Protein AF-A0A7X7BRZ9-F1 (afdb_monomer_lite)

Structure (mmCIF, N/CA/C/O backbone):
data_AF-A0A7X7BRZ9-F1
#
_entry.id   AF-A0A7X7BRZ9-F1
#
loop_
_atom_site.group_PDB
_atom_site.id
_atom_site.type_symbol
_atom_site.label_atom_id
_atom_site.label_alt_id
_atom_site.label_comp_id
_atom_site.label_asym_id
_atom_site.label_entity_id
_atom_site.label_seq_id
_atom_site.pdbx_PDB_ins_code
_atom_site.Cartn_x
_atom_site.Cartn_y
_atom_site.Cartn_z
_atom_site.occupancy
_atom_site.B_iso_or_equiv
_atom_site.auth_seq_id
_atom_site.auth_comp_id
_atom_site.auth_asym_id
_atom_site.auth_atom_id
_atom_site.pdbx_PDB_model_num
ATOM 1 N N . MET A 1 1 ? 15.575 6.422 -16.500 1.00 58.56 1 MET A N 1
ATOM 2 C CA . MET A 1 1 ? 14.745 7.220 -17.436 1.00 58.56 1 MET A CA 1
ATOM 3 C C . MET A 1 1 ? 13.866 6.236 -18.225 1.00 58.56 1 MET A C 1
ATOM 5 O O . MET A 1 1 ? 13.841 5.069 -17.865 1.00 58.56 1 MET A O 1
ATOM 9 N N . ASN A 1 2 ? 13.058 6.646 -19.210 1.00 78.00 2 ASN A N 1
ATOM 10 C CA . ASN A 1 2 ? 12.491 5.701 -20.186 1.00 78.00 2 ASN A CA 1
ATOM 11 C C . ASN A 1 2 ? 13.174 5.960 -21.536 1.00 78.00 2 ASN A C 1
ATOM 13 O O . ASN A 1 2 ? 12.931 7.001 -22.148 1.00 78.00 2 ASN A O 1
ATOM 17 N N . LEU A 1 3 ? 14.037 5.035 -21.969 1.00 80.56 3 LEU A N 1
ATOM 18 C CA . LEU A 1 3 ? 14.829 5.163 -23.195 1.00 80.56 3 LEU A CA 1
ATOM 19 C C . LEU A 1 3 ? 13.963 5.346 -24.451 1.00 80.56 3 LEU A C 1
ATOM 21 O O . LEU A 1 3 ? 14.294 6.170 -25.299 1.00 80.56 3 LEU A O 1
ATOM 25 N N . GLU A 1 4 ? 12.831 4.645 -24.552 1.00 82.25 4 GLU A N 1
ATOM 26 C CA . GLU A 1 4 ? 11.907 4.767 -25.689 1.00 82.25 4 GLU A CA 1
ATOM 27 C C . GLU A 1 4 ? 11.283 6.168 -25.744 1.00 82.25 4 GLU A C 1
ATOM 29 O O . GLU A 1 4 ? 11.228 6.793 -26.803 1.00 82.25 4 GLU A O 1
ATOM 34 N N . ALA A 1 5 ? 10.893 6.709 -24.586 1.00 82.44 5 ALA A N 1
ATOM 35 C CA . ALA A 1 5 ? 10.361 8.067 -24.487 1.00 82.44 5 ALA A CA 1
ATOM 36 C C . ALA A 1 5 ? 11.425 9.128 -24.823 1.00 82.44 5 ALA A C 1
ATOM 38 O O . ALA A 1 5 ? 11.133 10.106 -25.514 1.00 82.44 5 ALA A O 1
ATOM 39 N N . ALA A 1 6 ? 12.671 8.927 -24.380 1.00 83.31 6 ALA A N 1
ATOM 40 C CA . ALA A 1 6 ? 13.791 9.811 -24.704 1.00 83.31 6 ALA A CA 1
ATOM 41 C C . ALA A 1 6 ? 14.112 9.806 -26.208 1.00 83.31 6 ALA A C 1
ATOM 43 O O . ALA A 1 6 ? 14.386 10.862 -26.783 1.00 83.31 6 ALA A O 1
ATOM 44 N N . VAL A 1 7 ? 14.024 8.643 -26.859 1.00 87.31 7 VAL A N 1
ATOM 45 C CA . VAL A 1 7 ? 14.162 8.505 -28.315 1.00 87.31 7 VAL A CA 1
ATOM 46 C C . VAL A 1 7 ? 13.034 9.232 -29.047 1.00 87.31 7 VAL A C 1
ATOM 48 O O . VAL A 1 7 ? 13.317 10.022 -29.945 1.00 87.31 7 VAL A O 1
ATOM 51 N N . MET A 1 8 ? 11.772 9.023 -28.656 1.00 82.69 8 MET A N 1
ATOM 52 C CA . MET A 1 8 ? 10.624 9.682 -29.294 1.00 82.69 8 MET A CA 1
ATOM 53 C C . MET A 1 8 ? 10.705 11.206 -29.190 1.00 82.69 8 MET A C 1
ATOM 55 O O . MET A 1 8 ? 10.479 11.901 -30.177 1.00 82.69 8 MET A O 1
ATOM 59 N N . LYS A 1 9 ? 11.094 11.723 -28.020 1.00 85.19 9 LYS A N 1
ATOM 60 C CA . LYS A 1 9 ? 11.234 13.164 -27.778 1.00 85.19 9 LYS A CA 1
ATOM 61 C C . LYS A 1 9 ? 12.297 13.827 -28.663 1.00 85.19 9 LYS A C 1
ATOM 63 O O . LYS A 1 9 ? 12.144 14.990 -29.015 1.00 85.19 9 LYS A O 1
ATOM 68 N N . ASN A 1 10 ? 13.371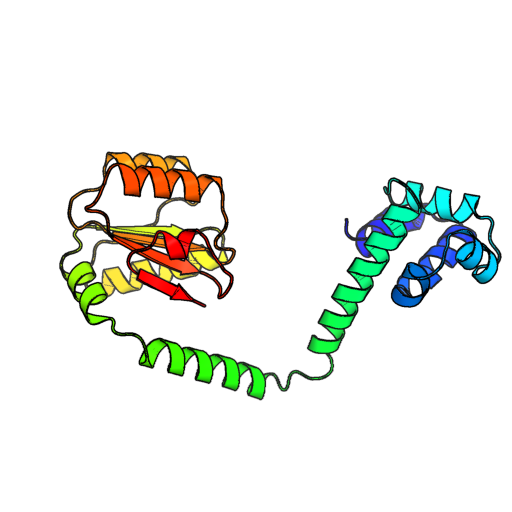 13.114 -29.004 1.00 84.94 10 ASN A N 1
ATOM 69 C CA . ASN A 1 10 ? 14.521 13.668 -29.731 1.00 84.94 10 ASN A CA 1
ATOM 70 C C . ASN A 1 10 ? 14.583 13.249 -31.210 1.00 84.94 10 ASN A C 1
ATOM 72 O O . ASN A 1 10 ? 15.558 13.569 -31.890 1.00 84.94 10 ASN A O 1
ATOM 76 N N . LYS A 1 11 ? 13.559 12.548 -31.717 1.00 82.88 11 LYS A N 1
ATOM 77 C CA . LYS A 1 11 ? 13.554 11.915 -33.046 1.00 82.88 11 LYS A CA 1
ATOM 78 C C . LYS A 1 11 ? 13.872 12.885 -34.191 1.00 82.88 11 LYS A C 1
ATOM 80 O O . LYS A 1 11 ? 14.638 12.532 -35.083 1.00 82.88 11 LYS A O 1
ATOM 85 N N . GLU A 1 12 ? 13.348 14.107 -34.123 1.00 86.38 12 GLU A N 1
ATOM 86 C CA . GLU A 1 12 ? 13.552 15.157 -35.135 1.00 86.38 12 GLU A CA 1
ATOM 87 C C . GLU A 1 12 ? 14.990 15.710 -35.161 1.00 86.38 12 GLU A C 1
ATOM 89 O O . GLU A 1 12 ? 15.430 16.270 -36.160 1.00 86.38 12 GLU A O 1
ATOM 94 N N . ALA A 1 13 ? 15.761 15.530 -34.083 1.00 87.19 13 ALA A N 1
ATOM 95 C CA . ALA A 1 13 ? 17.135 16.022 -33.964 1.00 87.19 13 ALA A CA 1
ATOM 96 C C . ALA A 1 13 ? 18.200 14.979 -34.364 1.00 87.19 13 ALA A C 1
ATOM 98 O O . ALA A 1 13 ? 19.406 15.222 -34.202 1.00 87.19 13 ALA A O 1
ATOM 99 N N . PHE A 1 14 ? 17.791 13.795 -34.824 1.00 91.25 14 PHE A N 1
ATOM 100 C CA . PHE A 1 14 ? 18.696 12.709 -35.199 1.00 91.25 14 PHE A CA 1
ATOM 101 C C . PHE A 1 14 ? 19.132 12.811 -36.660 1.00 91.25 14 PHE A C 1
ATOM 103 O O . PHE A 1 14 ? 18.308 12.885 -37.569 1.00 91.25 14 PHE A O 1
ATOM 110 N N . ASN A 1 15 ? 20.446 12.759 -36.886 1.00 91.56 15 ASN A N 1
ATOM 111 C CA . ASN A 1 15 ? 20.999 12.544 -38.224 1.00 91.56 15 ASN A CA 1
ATOM 112 C C . ASN A 1 15 ? 20.932 11.051 -38.604 1.00 91.56 15 ASN A C 1
ATOM 114 O O . ASN A 1 15 ? 20.547 10.208 -37.795 1.00 91.56 15 ASN A O 1
ATOM 118 N N . GLU A 1 16 ? 21.337 10.702 -39.824 1.00 89.31 16 GLU A N 1
ATOM 119 C CA . GLU A 1 16 ? 21.281 9.312 -40.305 1.00 89.31 16 GLU A CA 1
ATOM 120 C C . GLU A 1 16 ? 22.109 8.337 -39.454 1.00 89.31 16 GLU A C 1
ATOM 122 O O . GLU A 1 16 ? 21.677 7.216 -39.189 1.00 89.31 16 GLU A O 1
ATOM 127 N N . THR A 1 17 ? 23.259 8.773 -38.937 1.00 91.06 17 THR A N 1
ATOM 128 C CA . THR A 1 17 ? 24.076 7.964 -38.022 1.00 91.06 17 THR A CA 1
ATOM 129 C C . THR A 1 17 ? 23.367 7.733 -36.686 1.00 91.06 17 THR A C 1
ATOM 131 O O . THR A 1 17 ? 23.354 6.612 -36.183 1.00 91.06 17 THR A O 1
ATOM 134 N N . ASP A 1 18 ? 22.745 8.765 -36.119 1.00 92.44 18 ASP A N 1
ATOM 135 C CA . ASP A 1 18 ? 21.972 8.669 -34.879 1.00 92.44 18 ASP A CA 1
ATOM 136 C C . ASP A 1 18 ? 20.786 7.714 -35.059 1.00 92.44 18 ASP A C 1
ATOM 138 O O . ASP A 1 18 ? 20.572 6.840 -34.221 1.00 92.44 18 ASP A O 1
ATOM 142 N N . LYS A 1 19 ? 20.056 7.829 -36.177 1.00 89.75 19 LYS A N 1
ATOM 143 C CA . LYS A 1 19 ? 18.939 6.936 -36.519 1.00 89.75 19 LYS A CA 1
ATOM 144 C C . LYS A 1 19 ? 19.399 5.485 -36.640 1.00 89.75 19 LYS A C 1
ATOM 146 O O . LYS A 1 19 ? 18.752 4.607 -36.074 1.00 89.75 19 LYS A O 1
ATOM 151 N N . ALA A 1 20 ? 20.524 5.233 -37.312 1.00 87.31 20 ALA A N 1
ATOM 152 C CA . ALA A 1 20 ? 21.091 3.893 -37.451 1.00 87.31 20 ALA A CA 1
ATOM 153 C C . ALA A 1 20 ? 21.466 3.284 -36.090 1.00 87.31 20 ALA A C 1
ATOM 155 O O . ALA A 1 20 ? 21.121 2.134 -35.805 1.00 87.31 20 ALA A O 1
ATOM 156 N N . ILE A 1 21 ? 22.107 4.070 -35.216 1.00 92.56 21 ILE A N 1
ATOM 157 C CA . ILE A 1 21 ? 22.454 3.620 -33.866 1.00 92.56 21 ILE A CA 1
ATOM 158 C C . ILE A 1 21 ? 21.178 3.347 -33.057 1.00 92.56 21 ILE A C 1
ATOM 160 O O . ILE A 1 21 ? 21.021 2.247 -32.534 1.00 92.56 21 ILE A O 1
ATOM 164 N N . VAL A 1 22 ? 20.240 4.297 -32.986 1.00 91.88 22 VAL A N 1
ATOM 165 C CA . VAL A 1 22 ? 18.977 4.152 -32.238 1.00 91.88 22 VAL A CA 1
ATOM 166 C C . VAL A 1 22 ? 18.170 2.947 -32.719 1.00 91.88 22 VAL A C 1
ATOM 168 O O . VAL A 1 22 ? 17.666 2.188 -31.892 1.00 91.88 22 VAL A O 1
ATOM 171 N N . SER A 1 23 ? 18.082 2.737 -34.033 1.00 86.38 23 SER A N 1
ATOM 172 C CA . SER A 1 23 ? 17.371 1.597 -34.617 1.00 86.38 23 SER A CA 1
ATOM 173 C C . SER A 1 23 ? 17.932 0.275 -34.102 1.00 86.38 23 SER A C 1
ATOM 175 O O . SER A 1 23 ? 17.177 -0.575 -33.633 1.00 86.38 23 SER A O 1
ATOM 177 N N . TYR A 1 24 ? 19.257 0.112 -34.120 1.00 88.25 24 TYR A N 1
ATOM 178 C CA . TYR A 1 24 ? 19.886 -1.101 -33.606 1.00 88.25 24 TYR A CA 1
ATOM 179 C C . TYR A 1 24 ? 19.688 -1.263 -32.093 1.00 88.25 24 TYR A C 1
ATOM 181 O O . TYR A 1 24 ? 19.396 -2.364 -31.627 1.00 88.25 24 TYR A O 1
ATOM 189 N N . LEU A 1 25 ? 19.816 -0.176 -31.326 1.00 92.06 25 LEU A N 1
ATOM 190 C CA . LEU A 1 25 ? 19.645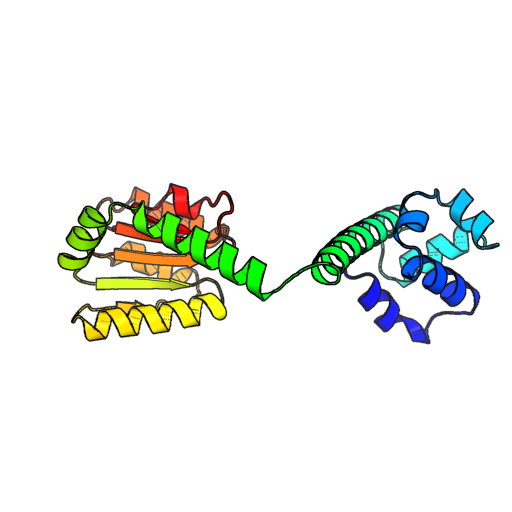 -0.193 -29.871 1.00 92.06 25 LEU A CA 1
ATOM 191 C C . LEU A 1 25 ? 18.238 -0.638 -29.448 1.00 92.06 25 LEU A C 1
ATOM 193 O O . LEU A 1 25 ? 18.110 -1.411 -28.502 1.00 92.06 25 LEU A O 1
ATOM 197 N N . LEU A 1 26 ? 17.194 -0.178 -30.143 1.00 85.88 26 LEU A N 1
ATOM 198 C CA . LEU A 1 26 ? 15.807 -0.550 -29.844 1.00 85.88 26 LEU A CA 1
ATOM 199 C C . LEU A 1 26 ? 15.433 -1.938 -30.376 1.00 85.88 26 LEU A C 1
ATOM 201 O O . LEU A 1 26 ? 14.630 -2.639 -29.760 1.00 85.88 26 LEU A O 1
ATOM 205 N N . GLN A 1 27 ? 16.017 -2.353 -31.502 1.00 86.56 27 GLN A N 1
ATOM 206 C CA . GLN A 1 27 ? 15.765 -3.673 -32.077 1.00 86.56 27 GLN A CA 1
ATOM 207 C C . GLN A 1 27 ? 16.464 -4.788 -31.284 1.00 86.56 27 GLN A C 1
ATOM 209 O O . GLN A 1 27 ? 15.877 -5.851 -31.076 1.00 86.56 27 GLN A O 1
ATOM 214 N N . TYR A 1 28 ? 17.683 -4.534 -30.795 1.00 88.38 28 TYR A N 1
ATOM 215 C CA . TYR A 1 28 ? 18.529 -5.517 -30.109 1.00 88.38 28 TYR A CA 1
ATOM 216 C C . TYR A 1 28 ? 19.078 -5.005 -28.759 1.00 88.38 28 TYR A C 1
ATOM 218 O O . TYR A 1 28 ? 20.300 -4.999 -28.560 1.00 88.38 28 TYR A O 1
ATOM 226 N N . PRO A 1 29 ? 18.219 -4.598 -27.803 1.00 88.81 29 PRO A N 1
ATOM 227 C CA . PRO A 1 29 ? 18.660 -3.967 -26.557 1.00 88.81 29 PRO A CA 1
ATOM 228 C C . PRO A 1 29 ? 19.518 -4.889 -25.682 1.00 88.81 29 PRO A C 1
ATOM 230 O O . PRO A 1 29 ? 20.497 -4.429 -25.098 1.00 88.81 29 PRO A O 1
ATOM 233 N N . GLU A 1 30 ? 19.226 -6.195 -25.660 1.00 89.88 30 GLU A N 1
ATOM 234 C CA . GLU A 1 30 ? 20.011 -7.177 -24.901 1.00 89.88 30 GLU A CA 1
ATOM 235 C C . GLU A 1 30 ? 21.424 -7.345 -25.469 1.00 89.88 30 GLU A C 1
ATOM 237 O O . GLU A 1 30 ? 22.413 -7.371 -24.738 1.00 89.88 30 GLU A O 1
ATOM 242 N N . ALA A 1 31 ? 21.537 -7.464 -26.793 1.00 90.81 31 ALA A N 1
ATOM 243 C CA . ALA A 1 31 ? 22.838 -7.585 -27.433 1.00 90.81 31 ALA A CA 1
ATOM 244 C C . ALA A 1 31 ? 23.638 -6.291 -27.244 1.00 90.81 31 ALA A C 1
ATOM 246 O O . ALA A 1 31 ? 24.822 -6.333 -26.919 1.00 90.81 31 ALA A O 1
ATOM 247 N N . ALA A 1 32 ? 22.988 -5.135 -27.402 1.00 92.00 32 ALA A N 1
ATOM 248 C CA . ALA A 1 32 ? 23.617 -3.834 -27.231 1.00 92.00 32 ALA A CA 1
ATOM 249 C C . ALA A 1 32 ? 24.111 -3.589 -25.794 1.00 92.00 32 ALA A C 1
ATOM 251 O O . ALA A 1 32 ? 25.194 -3.029 -25.619 1.00 92.00 32 ALA A O 1
ATOM 252 N N . SER A 1 33 ? 23.378 -4.040 -24.768 1.00 90.88 33 SER A N 1
ATOM 253 C CA . SER A 1 33 ? 23.779 -3.881 -23.363 1.00 90.88 33 SER A CA 1
ATOM 254 C C . SER A 1 33 ? 24.974 -4.752 -22.957 1.00 90.88 33 SER A C 1
ATOM 256 O O . SER A 1 33 ? 25.625 -4.472 -21.950 1.00 90.88 33 SER A O 1
ATOM 258 N N . LYS A 1 34 ? 25.325 -5.778 -23.738 1.00 92.12 34 LYS A N 1
ATOM 259 C CA . LYS A 1 34 ? 26.495 -6.634 -23.471 1.00 92.12 34 LYS A CA 1
ATOM 260 C C . LYS A 1 34 ? 27.773 -6.123 -24.140 1.00 92.12 34 LYS A C 1
ATOM 262 O O . LYS A 1 34 ? 28.854 -6.350 -23.609 1.00 92.12 34 LYS A O 1
ATOM 267 N N . LEU A 1 35 ? 27.664 -5.355 -25.224 1.00 93.19 35 LEU A N 1
ATOM 268 C CA . LEU A 1 35 ? 28.818 -4.821 -25.954 1.00 93.19 35 LEU A CA 1
ATOM 269 C C . LEU A 1 35 ? 29.526 -3.691 -25.186 1.00 93.19 35 LEU A C 1
ATOM 271 O O . LEU A 1 35 ? 28.917 -2.906 -24.447 1.00 93.19 35 LEU A O 1
ATOM 275 N N . SER A 1 36 ? 30.838 -3.589 -25.359 1.00 93.94 36 SER A N 1
ATOM 276 C CA . SER A 1 36 ? 31.618 -2.396 -25.030 1.00 93.94 36 SER A CA 1
ATOM 277 C C . SER A 1 36 ? 31.380 -1.288 -26.064 1.00 93.94 36 SER A C 1
ATOM 279 O O . SER A 1 36 ? 30.870 -1.522 -27.160 1.00 93.94 36 SER A O 1
ATOM 281 N N . LEU A 1 37 ? 31.790 -0.058 -25.737 1.00 92.88 37 LEU A N 1
ATOM 282 C CA . LEU A 1 37 ? 31.657 1.084 -26.649 1.00 92.88 37 LEU A CA 1
ATOM 283 C C . LEU A 1 37 ? 32.395 0.841 -27.971 1.00 92.88 37 LEU A C 1
ATOM 285 O O . LEU A 1 37 ? 31.938 1.269 -29.026 1.00 92.88 37 LEU A O 1
ATOM 289 N N . MET A 1 38 ? 33.547 0.169 -27.903 1.00 93.00 38 MET A N 1
ATOM 290 C CA . MET A 1 38 ? 34.358 -0.151 -29.071 1.00 93.00 38 MET A CA 1
ATOM 291 C C . MET A 1 38 ? 33.678 -1.194 -29.956 1.00 93.00 38 MET A C 1
ATOM 293 O O . MET A 1 38 ? 33.577 -0.986 -31.161 1.00 93.00 38 MET A O 1
ATOM 297 N N . GLU A 1 39 ? 33.168 -2.272 -29.364 1.00 94.25 39 GLU A N 1
ATOM 298 C CA . GLU A 1 39 ? 32.502 -3.341 -30.113 1.00 94.25 39 GLU A CA 1
ATOM 299 C C . GLU A 1 39 ? 31.194 -2.856 -30.742 1.00 94.25 39 GLU A C 1
ATOM 301 O O . GLU A 1 39 ? 30.905 -3.177 -31.892 1.00 94.25 39 GLU A O 1
ATOM 306 N N . LEU A 1 40 ? 30.422 -2.027 -30.031 1.00 94.50 40 LEU A N 1
ATOM 307 C CA . LEU A 1 40 ? 29.204 -1.433 -30.578 1.00 94.50 40 LEU A CA 1
ATOM 308 C C . LEU A 1 40 ? 29.515 -0.466 -31.733 1.00 94.50 40 LEU A C 1
ATOM 310 O O . LEU A 1 40 ? 28.825 -0.488 -32.750 1.00 94.50 40 LEU A O 1
ATOM 314 N N . ALA A 1 41 ? 30.568 0.346 -31.598 1.00 93.75 41 ALA A N 1
ATOM 315 C CA . ALA A 1 41 ? 31.036 1.243 -32.655 1.00 93.75 41 ALA A CA 1
ATOM 316 C C . ALA A 1 41 ? 31.443 0.468 -33.915 1.00 93.75 41 ALA A C 1
ATOM 318 O O . ALA A 1 41 ? 31.004 0.800 -35.014 1.00 93.75 41 ALA A O 1
ATOM 319 N N . GLN A 1 42 ? 32.219 -0.604 -33.742 1.00 94.88 42 GLN A N 1
ATOM 320 C CA . GLN A 1 42 ? 32.649 -1.472 -34.834 1.00 94.88 42 GLN A CA 1
ATOM 321 C C . GLN A 1 42 ? 31.463 -2.171 -35.503 1.00 94.88 42 GLN A C 1
ATOM 323 O O . GLN A 1 42 ? 31.371 -2.179 -36.726 1.00 94.88 42 GLN A O 1
ATOM 328 N N . LYS A 1 43 ? 30.528 -2.706 -34.711 1.00 93.06 43 LYS A N 1
ATOM 329 C CA . LYS A 1 43 ? 29.344 -3.408 -35.218 1.00 93.06 43 LYS A CA 1
ATOM 330 C C . LYS A 1 43 ? 28.429 -2.515 -36.056 1.00 93.06 43 LYS A C 1
ATOM 332 O O . LYS A 1 43 ? 27.813 -2.989 -37.003 1.00 93.06 43 LYS A O 1
ATOM 337 N N . LEU A 1 44 ? 28.330 -1.241 -35.688 1.00 92.25 44 LEU A N 1
ATOM 338 C CA . LEU A 1 44 ? 27.493 -0.260 -36.376 1.00 92.25 44 LEU A CA 1
ATOM 339 C C . LEU A 1 44 ? 28.241 0.527 -37.455 1.00 92.25 44 LEU A C 1
ATOM 341 O O . LEU A 1 44 ? 27.630 1.374 -38.098 1.00 92.25 44 LEU A O 1
ATOM 345 N N . TYR A 1 45 ? 29.538 0.267 -37.655 1.00 92.62 45 TYR A N 1
ATOM 346 C CA . TYR A 1 45 ? 30.405 1.031 -38.557 1.00 92.62 45 TYR A CA 1
ATOM 347 C C . TYR A 1 45 ? 30.394 2.543 -38.263 1.00 92.62 45 TYR A C 1
ATOM 349 O O . TYR A 1 45 ? 30.393 3.380 -39.165 1.00 92.62 45 TYR A O 1
ATOM 357 N N . VAL A 1 46 ? 30.400 2.907 -36.977 1.00 94.19 46 VAL A N 1
ATOM 358 C 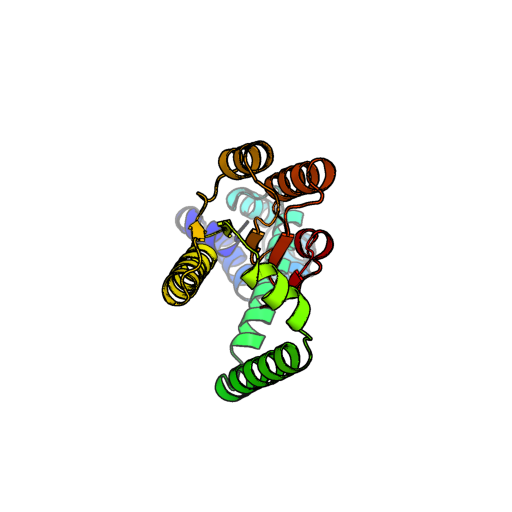CA . VAL A 1 46 ? 30.404 4.301 -36.506 1.00 94.19 46 VAL A CA 1
ATOM 359 C C . VAL A 1 46 ? 31.596 4.581 -35.596 1.00 94.19 46 VAL A C 1
ATOM 361 O O . VAL A 1 46 ? 32.241 3.680 -35.068 1.00 94.19 46 VAL A O 1
ATOM 364 N N . SER A 1 47 ? 31.887 5.860 -35.354 1.00 95.19 47 SER A N 1
ATOM 365 C CA . SER A 1 47 ? 32.897 6.242 -34.359 1.00 95.19 47 SER A CA 1
ATOM 366 C C . SER A 1 47 ? 32.378 6.077 -32.923 1.00 95.19 47 SER A C 1
ATOM 368 O O . SER A 1 47 ? 31.208 6.339 -32.636 1.00 95.19 47 SER A O 1
ATOM 370 N N . LYS A 1 48 ? 33.274 5.756 -31.976 1.00 95.00 48 LYS A N 1
ATOM 371 C CA . LYS A 1 48 ? 32.969 5.756 -30.527 1.00 95.00 48 LYS A CA 1
ATOM 372 C C . LYS A 1 48 ? 32.354 7.088 -30.070 1.00 95.00 48 LYS A C 1
ATOM 374 O O . LYS A 1 48 ? 31.413 7.112 -29.279 1.00 95.00 48 LYS A O 1
ATOM 379 N N . SER A 1 49 ? 32.850 8.197 -30.621 1.00 94.06 49 SER A N 1
ATOM 380 C CA . SER A 1 49 ? 32.354 9.544 -30.332 1.00 94.06 49 SER A CA 1
ATOM 381 C C . SER A 1 49 ? 30.917 9.768 -30.809 1.00 94.06 49 SER A C 1
ATOM 383 O O . SER A 1 49 ? 30.195 10.528 -30.170 1.00 94.06 49 SER A O 1
ATOM 385 N N . ALA A 1 50 ? 30.472 9.115 -31.889 1.00 94.31 50 ALA A N 1
ATOM 386 C CA . ALA A 1 50 ? 29.085 9.209 -32.348 1.00 94.31 50 ALA A CA 1
ATOM 387 C C . ALA A 1 50 ? 28.113 8.596 -31.328 1.00 94.31 50 ALA A C 1
ATOM 389 O O . ALA A 1 50 ? 27.166 9.260 -30.918 1.00 94.31 50 ALA A O 1
ATOM 390 N N . ILE A 1 51 ? 28.408 7.392 -30.827 1.00 95.31 51 ILE A N 1
ATOM 391 C CA . ILE A 1 51 ? 27.599 6.723 -29.791 1.00 95.31 51 ILE A CA 1
ATOM 392 C C . ILE A 1 51 ? 27.587 7.537 -28.490 1.00 95.31 51 ILE A C 1
ATOM 394 O O . ILE A 1 51 ? 26.545 7.691 -27.848 1.00 95.31 51 ILE A O 1
ATOM 398 N N . PHE A 1 52 ? 28.733 8.104 -28.102 1.00 92.62 52 PHE A N 1
ATOM 399 C CA . PHE A 1 52 ? 28.813 8.944 -26.908 1.00 92.62 52 PHE A CA 1
ATOM 400 C C . PHE A 1 52 ? 27.981 10.230 -27.048 1.00 92.62 52 PHE A C 1
ATOM 402 O O . PHE A 1 52 ? 27.212 10.565 -26.145 1.00 92.62 52 PHE A O 1
ATOM 409 N N . ARG A 1 53 ? 28.072 10.925 -28.193 1.00 92.56 53 ARG A N 1
ATOM 410 C CA . ARG A 1 53 ? 27.250 12.115 -28.479 1.00 92.56 53 ARG A CA 1
ATOM 411 C C . ARG A 1 53 ? 25.761 11.790 -28.512 1.00 92.56 53 ARG A C 1
ATOM 413 O O . ARG A 1 53 ? 24.979 12.559 -27.962 1.00 92.56 53 ARG A O 1
ATOM 420 N N . LEU A 1 54 ? 25.375 10.656 -29.094 1.00 94.81 54 LEU A N 1
ATOM 421 C CA . LEU A 1 54 ? 23.989 10.196 -29.068 1.00 94.81 54 LEU A CA 1
ATOM 422 C C . LEU A 1 54 ? 23.506 9.967 -27.632 1.00 94.81 54 LEU A C 1
ATOM 424 O O . LEU A 1 54 ? 22.426 10.428 -27.279 1.00 94.81 54 LEU A O 1
ATOM 428 N N . SER A 1 55 ? 24.319 9.323 -26.788 1.00 93.00 55 SER A N 1
ATOM 429 C CA . SER A 1 55 ? 23.979 9.101 -25.373 1.00 93.00 55 SER A CA 1
ATOM 430 C C . SER A 1 55 ? 23.664 10.429 -24.672 1.00 93.00 55 SER A C 1
ATOM 432 O O . SER A 1 55 ? 22.635 10.558 -24.016 1.00 93.00 55 SER A O 1
ATOM 434 N N . LYS A 1 56 ? 24.493 11.459 -24.894 1.00 91.38 56 LYS A N 1
ATOM 435 C CA . LYS A 1 56 ? 24.239 12.815 -24.381 1.00 91.38 56 LYS A CA 1
ATOM 436 C C . LYS A 1 56 ? 22.982 13.454 -24.979 1.00 91.38 56 LYS A C 1
ATOM 438 O O . LYS A 1 56 ? 22.212 14.063 -24.244 1.00 91.38 56 LYS A O 1
A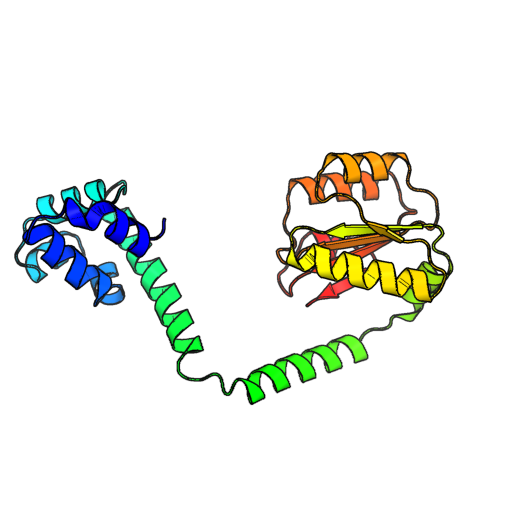TOM 443 N N . LYS A 1 57 ? 22.749 13.296 -26.287 1.00 92.00 57 LYS A N 1
ATOM 444 C CA . LYS A 1 57 ? 21.553 13.805 -26.984 1.00 92.00 57 LYS A CA 1
ATOM 445 C C . LYS A 1 57 ? 20.258 13.182 -26.441 1.00 92.00 57 LYS A C 1
ATOM 447 O O . LYS A 1 57 ? 19.234 13.850 -26.393 1.00 92.00 57 LYS A O 1
ATOM 452 N N . LEU A 1 58 ? 20.316 11.937 -25.969 1.00 89.44 58 LEU A N 1
ATOM 453 C CA . LEU A 1 58 ? 19.211 11.254 -25.287 1.00 89.44 58 LEU A CA 1
ATOM 454 C C . LEU A 1 58 ? 19.006 11.710 -23.830 1.00 89.44 58 LEU A C 1
ATOM 456 O O . LEU A 1 58 ? 18.094 11.218 -23.174 1.00 89.44 58 LEU A O 1
ATOM 460 N N . GLY A 1 59 ? 19.819 12.642 -23.319 1.00 88.38 59 GLY A N 1
ATOM 461 C CA . GLY A 1 59 ? 19.739 13.141 -21.943 1.00 88.38 59 GLY A CA 1
ATOM 462 C C . GLY A 1 59 ? 20.504 12.299 -20.920 1.00 88.38 59 GLY A C 1
ATOM 463 O O . GLY A 1 59 ? 20.315 12.493 -19.724 1.00 88.38 59 GLY A O 1
ATOM 464 N N . LEU A 1 60 ? 21.362 11.378 -21.369 1.00 90.69 60 LEU A N 1
ATOM 465 C CA . LEU A 1 60 ? 22.157 10.513 -20.498 1.00 90.69 60 LEU A CA 1
ATOM 466 C C . LEU A 1 60 ? 23.520 11.141 -20.183 1.00 90.69 60 LEU A C 1
ATOM 468 O O . LEU A 1 60 ? 24.074 11.931 -20.952 1.00 90.69 60 LEU A O 1
ATOM 472 N N . SER A 1 61 ? 24.127 10.726 -19.079 1.00 87.25 61 SER A N 1
ATOM 473 C CA . SER A 1 61 ? 25.488 11.080 -18.675 1.00 87.25 61 SER A CA 1
ATOM 474 C C . SER A 1 61 ? 26.566 10.452 -19.568 1.00 87.25 61 SER A C 1
ATOM 476 O O . SER A 1 61 ? 27.669 10.996 -19.648 1.00 87.25 61 SER A O 1
ATOM 478 N N . GLY A 1 62 ? 26.266 9.382 -20.309 1.00 89.94 62 GLY A N 1
ATOM 479 C CA . GLY A 1 62 ? 27.195 8.767 -21.257 1.00 89.94 62 GLY A CA 1
ATOM 480 C C . GLY A 1 62 ? 26.838 7.323 -21.605 1.00 89.94 62 GLY A C 1
ATOM 481 O O . GLY A 1 62 ? 25.727 6.863 -21.353 1.00 89.94 62 GLY A O 1
ATOM 482 N N . PHE A 1 63 ? 27.802 6.596 -22.178 1.00 91.50 63 PHE A N 1
ATOM 483 C CA . PHE A 1 63 ? 27.585 5.230 -22.668 1.00 91.50 63 PHE A CA 1
ATOM 484 C C . PHE A 1 63 ? 27.258 4.215 -21.558 1.00 91.50 63 PHE A C 1
ATOM 486 O O . PHE A 1 63 ? 26.444 3.323 -21.771 1.00 91.50 63 PHE A O 1
ATOM 493 N N . SER A 1 64 ? 27.845 4.348 -20.365 1.00 88.38 64 SER A N 1
ATOM 494 C CA . SER A 1 64 ? 27.551 3.440 -19.246 1.00 88.38 64 SER A CA 1
ATOM 495 C C . SER A 1 64 ? 26.089 3.524 -18.803 1.00 88.38 64 SER A C 1
ATOM 497 O O . SER A 1 64 ? 25.460 2.499 -18.563 1.00 88.38 64 SER A O 1
ATOM 499 N N . GLU A 1 65 ? 25.524 4.733 -18.759 1.00 88.88 65 GLU A N 1
ATOM 500 C CA . GLU A 1 65 ? 24.105 4.925 -18.444 1.00 88.88 65 GLU A CA 1
ATOM 501 C C . GLU A 1 65 ? 23.206 4.441 -19.588 1.00 88.88 65 GLU A C 1
ATOM 503 O O . GLU A 1 65 ? 22.174 3.829 -19.341 1.00 88.88 65 GLU A O 1
ATOM 508 N N . LEU A 1 66 ? 23.639 4.593 -20.844 1.00 92.00 66 LEU A N 1
ATOM 509 C CA . LEU A 1 66 ? 22.948 3.981 -21.980 1.00 92.00 66 LEU A CA 1
ATOM 510 C C . LEU A 1 66 ? 22.877 2.450 -21.851 1.00 92.00 66 LEU A C 1
ATOM 512 O O . LEU A 1 66 ? 21.814 1.871 -22.062 1.00 92.00 66 LEU A O 1
ATOM 516 N N . LYS A 1 67 ? 23.973 1.782 -21.460 1.00 91.12 67 LYS A N 1
ATOM 517 C CA . LYS A 1 67 ? 23.976 0.327 -21.209 1.00 91.12 67 LYS A CA 1
ATOM 518 C C . LYS A 1 67 ? 23.011 -0.072 -20.095 1.00 91.12 67 LYS A C 1
ATOM 520 O O . LYS A 1 67 ? 22.337 -1.097 -20.215 1.00 91.12 67 LYS A O 1
ATOM 525 N N . PHE A 1 68 ? 22.945 0.723 -19.030 1.00 86.94 68 PHE A N 1
ATOM 526 C CA . PHE A 1 68 ? 22.006 0.503 -17.935 1.00 86.94 68 PHE A CA 1
ATOM 527 C C . PHE A 1 68 ? 20.554 0.584 -18.427 1.00 86.94 68 PHE A C 1
ATOM 529 O O . PHE A 1 68 ? 19.793 -0.366 -18.254 1.00 86.94 68 PHE A O 1
ATOM 536 N N . GLU A 1 69 ? 20.196 1.646 -19.148 1.00 88.50 69 GLU A N 1
ATOM 537 C CA . GLU A 1 69 ? 18.843 1.835 -19.689 1.00 88.50 69 GLU A CA 1
ATOM 538 C C . GLU A 1 69 ? 18.441 0.739 -20.698 1.00 88.50 69 GLU A C 1
ATOM 540 O O . GLU A 1 69 ? 17.288 0.312 -20.724 1.00 88.50 69 GLU A O 1
ATOM 545 N N . LEU A 1 70 ? 19.383 0.225 -21.497 1.00 89.56 70 LEU A N 1
ATOM 546 C CA . LEU A 1 70 ? 19.149 -0.915 -22.398 1.00 89.56 70 LEU A CA 1
ATOM 547 C C . LEU A 1 70 ? 18.926 -2.232 -21.640 1.00 89.56 70 LEU A C 1
ATOM 549 O O . LEU A 1 70 ? 18.126 -3.072 -22.064 1.00 89.56 70 LEU A O 1
ATOM 553 N N . SER A 1 71 ? 19.615 -2.414 -20.512 1.00 85.00 71 SER A N 1
ATOM 554 C CA . SER A 1 71 ? 19.435 -3.579 -19.637 1.00 85.00 71 SER A CA 1
ATOM 555 C C . SER A 1 71 ? 18.048 -3.558 -18.989 1.00 85.00 71 SER A C 1
ATOM 557 O O . SER A 1 71 ? 17.336 -4.560 -19.025 1.00 85.00 71 SER A O 1
ATOM 559 N N . GLU A 1 72 ? 17.619 -2.390 -18.508 1.00 82.38 72 GLU A N 1
ATOM 560 C CA . GLU A 1 72 ? 16.268 -2.154 -17.984 1.00 82.38 72 GLU A CA 1
ATOM 561 C C . GLU A 1 72 ? 15.183 -2.371 -19.050 1.00 82.38 72 GLU A C 1
ATOM 563 O O . GLU A 1 72 ? 14.148 -2.986 -18.781 1.00 82.38 72 GLU A O 1
ATOM 568 N N . LEU A 1 73 ? 15.419 -1.910 -20.283 1.00 82.75 73 LEU A N 1
ATOM 569 C CA . LEU A 1 73 ? 14.507 -2.133 -21.407 1.00 82.75 73 LEU A CA 1
ATOM 570 C C . LEU A 1 73 ? 14.372 -3.627 -21.730 1.00 82.75 73 LEU A C 1
ATOM 572 O O . LEU A 1 73 ? 13.265 -4.108 -21.966 1.00 82.75 73 LEU A O 1
ATOM 576 N N . THR A 1 74 ? 15.478 -4.370 -21.684 1.00 82.50 74 THR A N 1
ATOM 577 C CA . THR A 1 74 ? 15.489 -5.826 -21.886 1.00 82.50 74 THR A CA 1
ATOM 578 C C . THR A 1 74 ? 14.723 -6.545 -20.782 1.00 82.50 74 THR A C 1
ATOM 580 O O . THR A 1 74 ? 13.888 -7.393 -21.084 1.00 82.50 74 THR A O 1
ATOM 583 N N . ALA A 1 75 ? 14.937 -6.180 -19.516 1.00 77.81 75 ALA A N 1
ATOM 584 C CA . ALA A 1 75 ? 14.208 -6.758 -18.389 1.00 77.81 75 ALA A CA 1
ATOM 585 C C . ALA A 1 75 ? 12.695 -6.516 -18.517 1.00 77.81 75 ALA A C 1
ATOM 587 O O . ALA A 1 75 ? 11.905 -7.449 -18.376 1.00 77.81 75 ALA A O 1
ATOM 588 N N . LYS A 1 76 ? 12.286 -5.294 -18.883 1.00 74.00 76 LYS A N 1
ATOM 589 C CA . LYS A 1 76 ? 10.879 -4.951 -19.147 1.00 74.00 76 LYS A CA 1
ATOM 590 C C . LYS A 1 76 ? 10.311 -5.683 -20.356 1.00 74.00 76 LYS A C 1
ATOM 592 O O . LYS A 1 76 ? 9.154 -6.091 -20.310 1.00 74.00 76 LYS A O 1
ATOM 597 N N . LYS A 1 77 ? 11.090 -5.862 -21.426 1.00 69.88 77 LYS A N 1
ATOM 598 C CA . LYS A 1 77 ? 10.664 -6.602 -22.619 1.00 69.88 77 LYS A CA 1
ATOM 599 C C . LYS A 1 77 ? 10.523 -8.092 -22.323 1.00 69.88 77 LYS A C 1
ATOM 601 O O . LYS A 1 77 ? 9.479 -8.635 -22.635 1.00 69.88 77 LYS A O 1
ATOM 606 N N . ALA A 1 78 ? 11.462 -8.709 -21.610 1.00 65.38 78 ALA A N 1
ATOM 607 C CA . ALA A 1 78 ? 11.354 -10.091 -21.140 1.00 65.38 78 ALA A CA 1
ATOM 608 C C . ALA A 1 78 ? 10.169 -10.285 -20.178 1.00 65.38 78 ALA A C 1
ATOM 610 O O . ALA A 1 78 ? 9.484 -11.305 -20.219 1.00 65.38 78 ALA A O 1
ATOM 611 N N . GLN A 1 79 ? 9.879 -9.288 -19.336 1.00 60.59 79 GLN A N 1
ATOM 612 C CA . GLN A 1 79 ? 8.686 -9.282 -18.493 1.00 60.59 79 GLN A CA 1
ATOM 613 C C . GLN A 1 79 ? 7.410 -9.182 -19.347 1.00 60.59 79 GLN A C 1
ATOM 615 O O . GLN A 1 79 ? 6.489 -9.969 -19.159 1.00 60.59 79 GLN A O 1
ATOM 620 N N . ARG A 1 80 ? 7.367 -8.275 -20.333 1.00 61.47 80 ARG A N 1
ATOM 621 C CA . ARG A 1 80 ? 6.257 -8.125 -21.294 1.00 61.47 80 ARG A CA 1
ATOM 622 C C . ARG A 1 80 ? 6.075 -9.340 -22.196 1.00 61.47 80 ARG A C 1
ATOM 624 O O . ARG A 1 80 ? 4.942 -9.684 -22.483 1.00 61.47 80 ARG A O 1
ATOM 631 N N . GLU A 1 81 ? 7.142 -10.008 -22.608 1.00 58.28 81 GLU A N 1
ATOM 632 C CA . GLU A 1 81 ? 7.109 -11.234 -23.410 1.00 58.28 81 GLU A CA 1
ATOM 633 C C . GLU A 1 81 ? 6.656 -12.429 -22.566 1.00 58.28 81 GLU A C 1
ATOM 635 O O . GLU A 1 81 ? 5.845 -13.217 -23.042 1.00 58.28 81 GLU A O 1
ATOM 640 N N . LYS A 1 82 ? 7.036 -12.501 -21.280 1.00 52.47 82 LYS A N 1
ATOM 641 C CA . LYS A 1 82 ? 6.385 -13.401 -20.309 1.00 52.47 82 LYS A CA 1
ATOM 642 C C . LYS A 1 82 ? 4.887 -13.118 -20.171 1.00 52.47 82 LYS A C 1
ATOM 644 O O . LYS A 1 82 ? 4.107 -14.059 -20.084 1.00 52.47 82 LYS A O 1
ATOM 649 N N . TYR A 1 83 ? 4.480 -11.847 -20.175 1.00 53.78 83 TYR A N 1
ATOM 650 C CA . TYR A 1 83 ? 3.063 -11.473 -20.170 1.00 53.78 83 TYR A CA 1
ATOM 651 C C . TYR A 1 83 ? 2.362 -11.757 -21.514 1.00 53.78 83 TYR A C 1
ATOM 653 O O . TYR A 1 83 ? 1.170 -12.045 -21.514 1.00 53.78 83 TYR A O 1
ATOM 661 N N . ALA A 1 84 ? 3.079 -11.712 -22.643 1.00 54.47 84 ALA A N 1
ATOM 662 C CA . ALA A 1 84 ? 2.521 -11.843 -23.991 1.00 54.47 84 ALA A CA 1
ATOM 663 C C . ALA A 1 84 ? 2.512 -13.280 -24.548 1.00 54.47 84 ALA A C 1
ATOM 665 O O . ALA A 1 84 ? 1.693 -13.570 -25.413 1.00 54.47 84 ALA A O 1
ATOM 666 N N . GLN A 1 85 ? 3.386 -14.182 -24.082 1.00 49.25 85 GLN A N 1
ATOM 667 C CA . GLN A 1 85 ? 3.511 -15.548 -24.622 1.00 49.25 85 GLN A CA 1
ATOM 668 C C . GLN A 1 85 ? 2.901 -16.661 -23.753 1.00 49.25 85 GLN A C 1
ATOM 670 O O . GLN A 1 85 ? 3.071 -17.834 -24.077 1.00 49.25 85 GLN A O 1
ATOM 675 N N . GLY A 1 86 ? 2.173 -16.367 -22.670 1.00 53.69 86 GLY A N 1
ATOM 676 C CA . GLY A 1 86 ? 1.697 -17.471 -21.828 1.00 53.69 86 GLY A CA 1
ATOM 677 C C . GLY A 1 86 ? 0.792 -17.154 -20.651 1.00 53.69 86 GLY A C 1
ATOM 678 O O . GLY A 1 86 ? 0.762 -17.940 -19.706 1.00 53.69 86 GLY A O 1
ATOM 679 N N . LEU A 1 87 ? 0.026 -16.064 -20.670 1.00 56.44 87 LEU A N 1
ATOM 680 C CA . LEU A 1 87 ? -1.125 -15.999 -19.779 1.00 56.44 87 LEU A CA 1
ATOM 681 C C . LEU A 1 87 ? -2.295 -16.669 -20.499 1.00 56.44 87 LEU A C 1
ATOM 683 O O . LEU A 1 87 ? -3.025 -16.031 -21.250 1.00 56.44 87 LEU A O 1
ATOM 687 N N . ASN A 1 88 ? -2.508 -17.957 -20.223 1.00 69.25 88 ASN A N 1
ATOM 688 C CA . ASN A 1 88 ? -3.881 -18.432 -20.110 1.00 69.25 88 ASN A CA 1
ATOM 689 C C . ASN A 1 88 ? -4.480 -17.587 -18.975 1.00 69.25 88 ASN A C 1
ATOM 691 O O . ASN A 1 88 ? -4.264 -17.878 -17.797 1.00 69.25 88 ASN A O 1
ATOM 695 N N . PHE A 1 89 ? -5.005 -16.412 -19.340 1.00 73.62 89 PHE A N 1
ATOM 696 C CA . PHE A 1 89 ? -5.458 -15.387 -18.406 1.00 73.62 89 PHE A CA 1
ATOM 697 C C . PHE A 1 89 ? -6.442 -16.014 -17.428 1.00 73.62 89 PHE A C 1
ATOM 699 O O . PHE A 1 89 ? -6.295 -15.822 -16.226 1.00 73.62 89 PHE A O 1
ATOM 706 N N . ASP A 1 90 ? -7.316 -16.876 -17.945 1.00 80.94 90 ASP A N 1
ATOM 707 C CA . ASP A 1 90 ? -8.281 -17.651 -17.179 1.00 80.94 90 ASP A CA 1
ATOM 708 C C . ASP A 1 90 ? -7.583 -18.543 -16.148 1.00 80.94 90 ASP A C 1
ATOM 710 O O . ASP A 1 90 ? -7.898 -18.461 -14.965 1.00 80.94 90 ASP A O 1
ATOM 714 N N . ALA A 1 91 ? -6.567 -19.319 -16.544 1.00 81.50 91 ALA A N 1
ATOM 715 C CA . ALA A 1 91 ? -5.829 -20.173 -15.609 1.00 81.50 91 ALA A CA 1
ATOM 716 C C . ALA A 1 91 ? -5.053 -19.378 -14.542 1.00 81.50 91 ALA A C 1
ATOM 718 O O . ALA A 1 91 ? -4.952 -19.810 -13.394 1.00 81.50 91 ALA A O 1
ATOM 719 N N . ASN A 1 92 ? -4.500 -18.213 -14.890 1.00 78.69 92 ASN A N 1
ATOM 720 C CA . ASN A 1 92 ? -3.776 -17.378 -13.927 1.00 78.69 92 ASN A CA 1
ATOM 721 C C . ASN A 1 92 ? -4.724 -16.644 -12.981 1.00 78.69 92 ASN A C 1
ATOM 723 O O . ASN A 1 92 ? -4.455 -16.581 -11.785 1.00 78.69 92 ASN A O 1
ATOM 727 N N . LEU A 1 93 ? -5.840 -16.132 -13.495 1.00 83.00 93 LEU A N 1
ATOM 728 C CA . LEU A 1 93 ? -6.900 -15.548 -12.687 1.00 83.00 93 LEU A CA 1
ATOM 729 C C . LEU A 1 93 ? -7.477 -16.598 -11.736 1.00 83.00 93 LEU A C 1
ATOM 731 O O . LEU A 1 93 ? -7.580 -16.336 -10.542 1.00 83.00 93 LEU A O 1
ATOM 735 N N . GLN A 1 94 ? -7.773 -17.799 -12.240 1.00 88.75 94 GLN A N 1
ATOM 736 C CA . GLN A 1 94 ? -8.232 -18.924 -11.430 1.00 88.75 94 GLN A CA 1
ATOM 737 C C . GLN A 1 94 ? -7.233 -19.231 -10.314 1.00 88.75 94 GLN A C 1
ATOM 739 O O . GLN A 1 94 ? -7.622 -19.297 -9.152 1.00 88.75 94 GLN A O 1
ATOM 744 N N . LYS A 1 95 ? -5.941 -19.333 -10.638 1.00 86.38 95 LYS A N 1
ATOM 745 C CA . LYS A 1 95 ? -4.898 -19.574 -9.640 1.00 86.38 95 LYS A CA 1
ATOM 746 C C . LYS A 1 95 ? -4.837 -18.472 -8.574 1.00 86.38 95 LYS A C 1
ATOM 748 O O . LYS A 1 95 ? -4.797 -18.787 -7.389 1.00 86.38 95 LYS A O 1
ATOM 753 N N . ILE A 1 96 ? -4.865 -17.196 -8.968 1.00 84.00 96 ILE A N 1
ATOM 754 C CA . ILE A 1 96 ? -4.849 -16.056 -8.030 1.00 84.00 96 ILE A CA 1
ATOM 755 C C . ILE A 1 96 ? -6.072 -16.093 -7.103 1.00 84.00 96 ILE A C 1
ATOM 757 O O . ILE A 1 96 ? -5.946 -15.857 -5.898 1.00 84.00 96 ILE A O 1
ATOM 761 N N . LEU A 1 97 ? -7.250 -16.411 -7.647 1.00 88.00 97 LEU A N 1
ATOM 762 C CA . LEU A 1 97 ? -8.486 -16.546 -6.876 1.00 88.00 97 LEU A CA 1
ATOM 763 C C . LEU A 1 97 ? -8.415 -17.727 -5.901 1.00 88.00 97 LEU A C 1
ATOM 765 O O . LEU A 1 97 ? -8.755 -17.564 -4.731 1.00 88.00 97 LEU A O 1
ATOM 769 N N . GLU A 1 98 ? -7.943 -18.892 -6.345 1.00 91.81 98 GLU A N 1
ATOM 770 C CA . GLU A 1 98 ? -7.763 -20.074 -5.495 1.00 91.81 98 GLU A CA 1
ATOM 771 C C . GLU A 1 98 ? -6.778 -19.806 -4.350 1.00 91.81 98 GLU A C 1
ATOM 773 O O . GLU A 1 98 ? -7.067 -20.135 -3.196 1.00 91.81 98 GLU A O 1
ATOM 778 N N . GLU A 1 99 ? -5.644 -19.162 -4.639 1.00 88.31 99 GLU A N 1
ATOM 779 C CA . GLU A 1 99 ? -4.642 -18.780 -3.639 1.00 88.31 99 GLU A CA 1
ATOM 780 C C . GLU A 1 99 ? -5.204 -17.762 -2.638 1.00 88.31 99 GLU A C 1
ATOM 782 O O . GLU A 1 99 ? -5.015 -17.926 -1.431 1.00 88.31 99 GLU A O 1
ATOM 787 N N . SER A 1 100 ? -5.972 -16.777 -3.111 1.00 87.56 100 SER A N 1
ATOM 788 C CA . SER A 1 100 ? -6.640 -15.786 -2.261 1.00 87.56 100 SER A CA 1
ATOM 789 C C . SER A 1 100 ? -7.692 -16.430 -1.355 1.00 87.56 100 SER A C 1
ATOM 791 O O . SER A 1 100 ? -7.686 -16.211 -0.143 1.00 87.56 100 SER A O 1
ATOM 793 N N . VAL A 1 101 ? -8.558 -17.293 -1.895 1.00 91.38 101 VAL A N 1
ATOM 794 C CA . VAL A 1 101 ? -9.558 -18.029 -1.103 1.00 91.38 101 VAL A CA 1
ATOM 795 C C . VAL A 1 101 ? -8.877 -18.912 -0.062 1.00 91.38 101 VAL A C 1
ATOM 797 O O . VAL A 1 101 ? -9.305 -18.944 1.093 1.00 91.38 101 VAL A O 1
ATOM 800 N N . LYS A 1 102 ? -7.810 -19.621 -0.442 1.00 92.94 102 LYS A N 1
ATOM 801 C CA . LYS A 1 102 ? -7.039 -20.458 0.482 1.00 92.94 102 LYS A CA 1
ATOM 802 C C . LYS A 1 102 ? -6.407 -19.628 1.599 1.00 92.94 102 LYS A C 1
ATOM 804 O O . LYS A 1 102 ? -6.476 -20.046 2.752 1.00 92.94 102 LYS A O 1
ATOM 809 N N . TYR A 1 103 ? -5.830 -18.472 1.271 1.00 90.44 103 TYR A N 1
ATOM 810 C CA . TYR A 1 103 ? -5.258 -17.551 2.248 1.00 90.44 103 TYR A CA 1
ATOM 811 C C . TYR A 1 103 ? -6.311 -17.096 3.263 1.00 90.44 103 TYR A C 1
ATOM 813 O O . TYR A 1 103 ? -6.142 -17.352 4.452 1.00 90.44 103 TYR A O 1
ATOM 821 N N . PHE A 1 104 ? -7.434 -16.528 2.809 1.00 88.31 104 PHE A N 1
ATOM 822 C CA . PHE A 1 104 ? -8.477 -16.022 3.709 1.00 88.31 104 PHE A CA 1
ATOM 823 C C . PHE A 1 104 ? -9.157 -17.123 4.535 1.00 88.31 104 PHE A C 1
ATOM 825 O O . PHE A 1 104 ? -9.471 -16.888 5.698 1.00 88.31 104 PHE A O 1
ATOM 832 N N . LYS A 1 105 ? -9.327 -18.341 3.995 1.00 91.94 105 LYS A N 1
ATOM 833 C CA . LYS A 1 105 ? -9.831 -19.496 4.767 1.00 91.94 105 LYS A CA 1
ATOM 834 C C . LYS A 1 105 ? -8.894 -19.927 5.896 1.00 91.94 105 LYS A C 1
ATOM 836 O O . LYS A 1 105 ? -9.354 -20.531 6.858 1.00 91.94 105 LYS A O 1
ATOM 841 N N . GLY A 1 106 ? -7.594 -19.672 5.755 1.00 91.88 106 GLY A N 1
ATOM 842 C CA . GLY A 1 106 ? -6.592 -20.002 6.766 1.00 91.88 106 GLY A CA 1
ATOM 843 C C . GLY A 1 106 ? -6.473 -18.970 7.888 1.00 91.88 106 GLY A C 1
ATOM 844 O O . GLY A 1 106 ? -5.783 -19.235 8.870 1.00 91.88 106 GLY A O 1
ATOM 845 N N . LEU A 1 107 ? -7.109 -17.802 7.759 1.00 91.12 107 LEU A N 1
ATOM 846 C CA . LEU A 1 107 ? -7.047 -16.753 8.772 1.00 91.12 107 LEU A CA 1
ATOM 847 C C . LEU A 1 107 ? -8.069 -17.008 9.882 1.00 91.12 107 LEU A C 1
ATOM 849 O O . LEU A 1 107 ? -9.248 -17.239 9.620 1.00 91.12 107 LEU A O 1
ATOM 853 N N . ASN A 1 108 ? -7.630 -16.886 11.134 1.00 94.00 108 ASN A N 1
ATOM 854 C CA . ASN A 1 108 ? -8.542 -16.726 12.259 1.00 94.00 108 ASN A CA 1
ATOM 855 C C . ASN A 1 108 ? -8.834 -15.231 12.441 1.00 94.00 108 ASN A C 1
ATOM 857 O O . ASN A 1 108 ? -7.941 -14.461 12.785 1.00 94.00 108 ASN A O 1
ATOM 861 N N . LEU A 1 109 ? -10.081 -14.835 12.186 1.00 95.06 109 LEU A N 1
ATOM 862 C CA . LEU A 1 109 ? -10.527 -13.439 12.226 1.00 95.06 109 LEU A CA 1
ATOM 863 C C . LEU A 1 109 ? -11.355 -13.099 13.470 1.00 95.06 109 LEU A C 1
ATOM 865 O O . LEU A 1 109 ? -11.862 -11.985 13.566 1.00 95.06 109 LEU A O 1
ATOM 869 N N . THR A 1 110 ? -11.496 -14.024 14.423 1.00 96.38 110 THR A N 1
ATOM 870 C CA . THR A 1 110 ? -12.336 -13.824 15.613 1.00 96.38 110 THR A CA 1
ATOM 871 C C . THR A 1 110 ? -11.922 -12.586 16.407 1.00 96.38 110 THR A C 1
ATOM 873 O O . THR A 1 110 ? -12.777 -11.769 16.734 1.00 96.38 110 THR A O 1
ATOM 876 N N . ASP A 1 111 ? -10.625 -12.392 16.658 1.00 95.75 111 ASP A N 1
ATOM 877 C CA . ASP A 1 111 ? -10.142 -11.231 17.420 1.00 95.75 111 ASP A CA 1
ATOM 878 C C . ASP A 1 111 ? -10.348 -9.914 16.666 1.00 95.75 111 ASP A C 1
ATOM 880 O O . ASP A 1 111 ? -10.774 -8.923 17.259 1.00 95.75 111 ASP A O 1
ATOM 884 N N . LEU A 1 112 ? -10.144 -9.922 15.342 1.00 95.38 112 LEU A N 1
ATOM 885 C CA . LEU A 1 112 ? -10.431 -8.763 14.501 1.00 95.38 112 LEU A CA 1
ATOM 886 C C . LEU A 1 112 ? -11.914 -8.392 14.562 1.00 95.38 112 LEU A C 1
ATOM 888 O O . LEU A 1 112 ? -12.237 -7.215 14.693 1.00 95.38 112 LEU A O 1
ATOM 892 N N . PHE A 1 113 ? -12.813 -9.372 14.460 1.00 95.38 113 PHE A N 1
ATOM 893 C CA . PHE A 1 113 ? -14.250 -9.115 14.532 1.00 95.38 113 PHE A CA 1
ATOM 894 C C . PHE A 1 113 ? -14.674 -8.633 15.923 1.00 95.38 113 PHE A C 1
ATOM 896 O O . PHE A 1 113 ? -15.441 -7.681 16.009 1.00 95.38 113 PHE A O 1
ATOM 903 N N . ASN A 1 114 ? -14.100 -9.177 16.999 1.00 95.62 114 ASN A N 1
ATOM 904 C CA . ASN A 1 114 ? -14.330 -8.678 18.359 1.00 95.62 114 ASN A CA 1
ATOM 905 C C . ASN A 1 114 ? -13.849 -7.225 18.542 1.00 95.62 114 ASN A C 1
ATOM 907 O O . ASN A 1 114 ? -14.502 -6.428 19.218 1.00 95.62 114 ASN A O 1
ATOM 911 N N . ASP A 1 115 ? -12.703 -6.863 17.961 1.00 95.19 115 ASP A N 1
ATOM 912 C CA . ASP A 1 115 ? -12.204 -5.484 17.978 1.00 95.19 115 ASP A CA 1
ATOM 913 C C . ASP A 1 115 ? -13.082 -4.556 17.125 1.00 95.19 115 ASP A C 1
ATOM 915 O O . ASP A 1 115 ? -13.443 -3.476 17.589 1.00 95.19 115 ASP A O 1
ATOM 919 N N . LEU A 1 116 ? -13.513 -4.999 15.938 1.00 95.25 116 LEU A N 1
ATOM 920 C CA . LEU A 1 116 ? -14.460 -4.269 15.085 1.00 95.25 116 LEU A CA 1
ATOM 921 C C . LEU A 1 116 ? -15.806 -4.045 15.780 1.00 95.25 116 LEU A C 1
ATOM 923 O O . LEU A 1 116 ? -16.374 -2.956 15.682 1.00 95.25 116 LEU A O 1
ATOM 927 N N . ASP A 1 117 ? -16.310 -5.033 16.516 1.00 94.81 117 ASP A N 1
ATOM 928 C CA . ASP A 1 117 ? -17.560 -4.931 17.269 1.00 94.81 117 ASP A CA 1
ATOM 929 C C . ASP A 1 117 ? -17.476 -3.895 18.391 1.00 94.81 117 ASP A C 1
ATOM 931 O O . ASP A 1 117 ? -18.442 -3.161 18.614 1.00 94.81 117 ASP A O 1
ATOM 935 N N . ARG A 1 118 ? -16.309 -3.755 19.022 1.00 93.94 118 ARG A N 1
ATOM 936 C CA . ARG A 1 118 ? -16.047 -2.733 20.047 1.00 93.94 118 ARG A CA 1
ATOM 937 C C . ARG A 1 118 ? -15.666 -1.369 19.479 1.00 93.94 118 ARG A C 1
ATOM 939 O O . ARG A 1 118 ? -15.669 -0.398 20.232 1.00 93.94 118 ARG A O 1
ATOM 946 N N . ALA A 1 119 ? -15.339 -1.291 18.190 1.00 94.56 119 ALA A N 1
ATOM 947 C CA . ALA A 1 119 ? -14.824 -0.070 17.597 1.00 94.56 119 ALA A CA 1
ATOM 948 C C . ALA A 1 119 ? -15.842 1.075 17.627 1.00 94.56 119 ALA A C 1
ATOM 950 O O . ALA A 1 119 ? -16.945 0.948 17.084 1.00 94.56 119 ALA A O 1
ATOM 951 N N . GLU A 1 120 ? -15.448 2.203 18.227 1.00 93.12 120 GLU A N 1
ATOM 952 C CA . GLU A 1 120 ? -16.259 3.425 18.255 1.00 93.12 120 GLU A CA 1
ATOM 953 C C . GLU A 1 120 ? -16.169 4.180 16.926 1.00 93.12 120 GLU A C 1
ATOM 955 O O . GLU A 1 120 ? -17.190 4.567 16.349 1.00 93.12 120 GLU A O 1
ATOM 960 N N . THR A 1 121 ? -14.950 4.391 16.424 1.00 94.38 121 THR A N 1
ATOM 961 C CA . THR A 1 121 ? -14.696 4.968 15.103 1.00 94.38 121 THR A CA 1
ATOM 962 C C . THR A 1 121 ? -13.645 4.152 14.352 1.00 94.38 121 THR A C 1
ATOM 964 O O . THR A 1 121 ? -12.590 3.805 14.882 1.00 94.38 121 THR A O 1
ATOM 967 N N . ILE A 1 122 ? -13.927 3.875 13.079 1.00 96.75 122 ILE A N 1
ATOM 968 C CA . ILE A 1 122 ? -12.996 3.237 12.151 1.00 96.75 122 ILE A CA 1
ATOM 969 C C . ILE A 1 122 ? -12.456 4.307 11.201 1.00 96.75 122 ILE A C 1
ATOM 971 O O . ILE A 1 122 ? -13.183 4.846 10.369 1.00 96.75 122 ILE A O 1
ATOM 975 N N . TYR A 1 123 ? -11.174 4.620 11.303 1.00 95.44 123 TYR A N 1
ATOM 976 C CA . TYR A 1 123 ? -10.483 5.504 10.371 1.00 95.44 123 TYR A CA 1
ATOM 977 C C . TYR A 1 123 ? -9.911 4.692 9.216 1.00 95.44 123 TYR A C 1
ATOM 979 O O . TYR A 1 123 ? -9.399 3.594 9.423 1.00 95.44 123 TYR A O 1
ATOM 987 N N . ILE A 1 124 ? -9.969 5.225 8.000 1.00 95.88 124 ILE A N 1
ATOM 988 C CA . ILE A 1 124 ? -9.430 4.569 6.808 1.00 95.88 124 ILE A CA 1
ATOM 989 C C . ILE A 1 124 ? -8.491 5.539 6.101 1.00 95.88 124 ILE A C 1
ATOM 991 O O . ILE A 1 124 ? -8.890 6.634 5.718 1.00 95.88 124 ILE A O 1
ATOM 995 N N . TYR A 1 125 ? -7.243 5.130 5.916 1.00 93.19 125 TYR A N 1
ATOM 996 C CA . TYR A 1 125 ? -6.211 5.874 5.211 1.00 93.19 125 TYR A CA 1
ATOM 997 C C . TYR A 1 125 ? -5.741 5.085 3.987 1.00 93.19 125 TYR A C 1
ATOM 999 O O . TYR A 1 125 ? -5.450 3.891 4.081 1.00 93.19 125 TYR A O 1
ATOM 1007 N N . SER A 1 126 ? -5.637 5.745 2.835 1.00 91.69 126 SER A N 1
ATOM 1008 C CA . SER A 1 126 ? -5.291 5.114 1.558 1.00 91.69 126 SER A CA 1
ATOM 1009 C C . SER A 1 126 ? -4.149 5.859 0.848 1.00 91.69 126 SER A C 1
ATOM 1011 O O . SER A 1 126 ? -4.050 7.086 0.929 1.00 91.69 126 SER A O 1
ATOM 1013 N N . THR A 1 127 ? -3.260 5.135 0.150 1.00 86.50 127 THR A N 1
ATOM 1014 C CA . THR A 1 127 ? -2.085 5.723 -0.541 1.00 86.50 127 THR A CA 1
ATOM 1015 C C . THR A 1 127 ? -2.174 5.665 -2.070 1.00 86.50 127 THR A C 1
ATOM 1017 O O . THR A 1 127 ? -1.257 5.161 -2.724 1.00 86.50 127 THR A O 1
ATOM 1020 N N . GLY A 1 128 ? -3.266 6.154 -2.653 1.00 83.81 128 GLY A N 1
ATOM 1021 C CA . GLY A 1 128 ? -3.425 6.235 -4.107 1.00 83.81 128 GLY A CA 1
ATOM 1022 C C . GLY A 1 128 ? -4.866 6.044 -4.559 1.00 83.81 128 GLY A C 1
ATOM 1023 O O . GLY A 1 128 ? -5.727 5.652 -3.779 1.00 83.81 128 GLY A O 1
ATOM 1024 N N . TRP A 1 129 ? -5.132 6.314 -5.838 1.00 86.19 129 TRP A N 1
ATOM 1025 C CA . TRP A 1 129 ? -6.501 6.339 -6.365 1.00 86.19 129 TRP A CA 1
ATOM 1026 C C . TRP A 1 129 ? -7.204 4.972 -6.293 1.00 86.19 129 TRP A C 1
ATOM 1028 O O . TRP A 1 129 ? -8.378 4.903 -5.952 1.00 86.19 129 TRP A O 1
ATOM 1038 N N . GLN A 1 130 ? -6.491 3.869 -6.555 1.00 89.62 130 GLN A N 1
ATOM 1039 C CA . GLN A 1 130 ? -7.069 2.520 -6.463 1.00 89.62 130 GLN A CA 1
ATOM 1040 C C . GLN A 1 130 ? -7.378 2.156 -5.012 1.00 89.62 130 GLN A C 1
ATOM 1042 O O . GLN A 1 130 ? -8.425 1.594 -4.710 1.00 89.62 130 GLN A O 1
ATOM 1047 N N . GLN A 1 131 ? -6.469 2.504 -4.102 1.00 91.25 131 GLN A N 1
ATOM 1048 C CA . GLN A 1 131 ? -6.627 2.261 -2.673 1.00 91.25 131 GLN A CA 1
ATOM 1049 C C . GLN A 1 131 ? -7.765 3.111 -2.099 1.00 91.25 131 GLN A C 1
ATOM 1051 O O . GLN A 1 131 ? -8.469 2.653 -1.205 1.00 91.25 131 GLN A O 1
ATOM 1056 N N . GLN A 1 132 ? -7.975 4.312 -2.641 1.00 93.50 132 GLN A N 1
ATOM 1057 C CA . GLN A 1 132 ? -9.087 5.185 -2.289 1.00 93.50 132 GLN A CA 1
ATOM 1058 C C . GLN A 1 132 ? -10.442 4.565 -2.652 1.00 93.50 132 GLN A C 1
ATOM 1060 O O . GLN A 1 132 ? -11.352 4.587 -1.831 1.00 93.50 132 GLN A O 1
ATOM 1065 N N . ILE A 1 133 ? -10.562 3.920 -3.815 1.00 94.94 133 ILE A N 1
ATOM 1066 C CA . ILE A 1 133 ? -11.791 3.199 -4.190 1.00 94.94 133 ILE A CA 1
ATOM 1067 C C . ILE A 1 133 ? -12.082 2.059 -3.204 1.00 94.94 133 ILE A C 1
ATOM 1069 O O . ILE A 1 133 ? -13.223 1.868 -2.785 1.00 94.94 133 ILE A O 1
ATOM 1073 N N . ILE A 1 134 ? -11.049 1.318 -2.786 1.00 94.88 134 ILE A N 1
ATOM 1074 C CA . ILE A 1 134 ? -11.191 0.267 -1.765 1.00 94.88 134 ILE A CA 1
ATOM 1075 C C . ILE A 1 134 ? -11.623 0.883 -0.426 1.00 94.88 134 ILE A C 1
ATOM 1077 O O . ILE A 1 134 ? -12.486 0.325 0.248 1.00 94.88 134 ILE A O 1
ATOM 1081 N N . ALA A 1 135 ? -11.065 2.039 -0.050 1.00 96.25 135 ALA A N 1
ATOM 1082 C CA . ALA A 1 135 ? -11.438 2.755 1.169 1.00 96.25 135 ALA A CA 1
ATOM 1083 C C . ALA A 1 135 ? -12.916 3.174 1.164 1.00 96.25 135 ALA A C 1
ATOM 1085 O O . ALA A 1 135 ? -13.604 2.982 2.164 1.00 96.25 135 ALA A O 1
ATOM 1086 N N . GLU A 1 136 ? -13.413 3.693 0.042 1.00 97.31 136 GLU A N 1
ATOM 1087 C CA . GLU A 1 136 ? -14.816 4.082 -0.142 1.00 97.31 136 GLU A CA 1
ATOM 1088 C C . GLU A 1 136 ? -15.756 2.880 -0.068 1.00 97.31 136 GLU A C 1
ATOM 1090 O O . GLU A 1 136 ? -16.749 2.910 0.662 1.00 97.31 136 GLU A O 1
ATOM 1095 N N . TYR A 1 137 ? -15.404 1.787 -0.747 1.00 97.50 137 TYR A N 1
ATOM 1096 C CA . TYR A 1 137 ? -16.156 0.537 -0.673 1.00 97.50 137 TYR A CA 1
ATOM 1097 C C . TYR A 1 137 ? -16.209 -0.023 0.758 1.00 97.50 137 TYR A C 1
ATOM 1099 O O . TYR A 1 137 ? -17.261 -0.467 1.231 1.00 97.50 137 TYR A O 1
ATOM 1107 N N . LEU A 1 138 ? -15.084 0.023 1.472 1.00 96.75 138 LEU A N 1
ATOM 1108 C CA . LEU A 1 138 ? -14.987 -0.455 2.846 1.00 96.75 138 LEU A CA 1
ATOM 1109 C C . LEU A 1 138 ? -15.778 0.438 3.814 1.00 96.75 138 LEU A C 1
ATOM 1111 O O . LEU A 1 138 ? -16.517 -0.081 4.647 1.00 96.75 138 LEU A O 1
ATOM 1115 N N . ALA A 1 139 ? -15.693 1.764 3.674 1.00 97.94 139 ALA A N 1
ATOM 1116 C CA . ALA A 1 139 ? -16.479 2.710 4.467 1.00 97.94 139 ALA A CA 1
ATOM 1117 C C . ALA A 1 139 ? -17.986 2.498 4.274 1.00 97.94 139 ALA A C 1
ATOM 1119 O O . ALA A 1 139 ? -18.736 2.473 5.250 1.00 97.94 139 ALA A O 1
ATOM 1120 N N . HIS A 1 140 ? -18.422 2.285 3.030 1.00 97.81 140 HIS A N 1
ATOM 1121 C CA . HIS A 1 140 ? -19.808 1.945 2.724 1.00 97.81 140 HIS A CA 1
ATOM 1122 C C . HIS A 1 140 ? -20.222 0.613 3.366 1.00 97.81 140 HIS A C 1
ATOM 1124 O O . HIS A 1 140 ? -21.284 0.524 3.977 1.00 97.81 140 HIS A O 1
ATO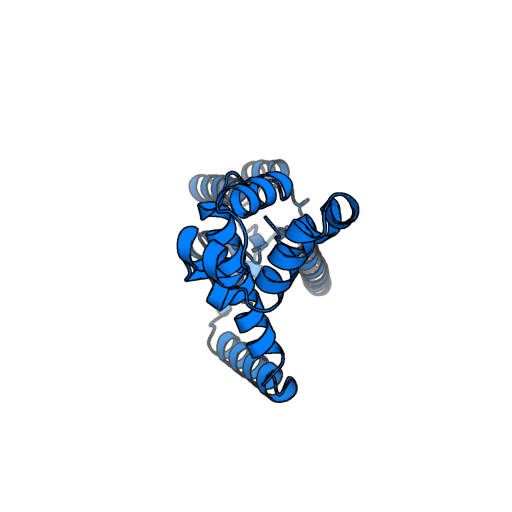M 1130 N N . SER A 1 141 ? -19.365 -0.408 3.302 1.00 97.38 141 SER A N 1
ATOM 1131 C CA . SER A 1 141 ? -19.626 -1.706 3.937 1.00 97.38 141 SER A CA 1
ATOM 1132 C C . SER A 1 141 ? -19.773 -1.583 5.458 1.00 97.38 141 SER A C 1
ATOM 1134 O O . SER A 1 141 ? -20.687 -2.170 6.033 1.00 97.38 141 SER A O 1
ATOM 1136 N N . PHE A 1 142 ? -18.931 -0.773 6.108 1.00 97.62 142 PHE A N 1
ATOM 1137 C CA . PHE A 1 142 ? -19.052 -0.471 7.536 1.00 97.62 142 PHE A CA 1
ATOM 1138 C C . PHE A 1 142 ? -20.344 0.275 7.867 1.00 97.62 142 PHE A C 1
ATOM 1140 O O . PHE A 1 142 ? -21.027 -0.084 8.826 1.00 97.62 142 PHE A O 1
ATOM 1147 N N . PHE A 1 143 ? -20.725 1.253 7.046 1.00 96.19 143 PHE A N 1
ATOM 1148 C CA . PHE A 1 143 ? -21.986 1.968 7.214 1.00 96.19 143 PHE A CA 1
ATOM 1149 C C . PHE A 1 143 ? -23.196 1.021 7.182 1.00 96.19 143 PHE A C 1
ATOM 1151 O O . PHE A 1 143 ? -24.063 1.113 8.051 1.00 96.19 143 PHE A O 1
ATOM 1158 N N . LEU A 1 144 ? -23.226 0.065 6.246 1.00 97.25 144 LEU A N 1
ATOM 1159 C CA . LEU A 1 144 ? -24.318 -0.911 6.132 1.00 97.25 144 LEU A CA 1
ATOM 1160 C C . LEU A 1 144 ? -24.475 -1.809 7.369 1.00 97.25 144 LEU A C 1
ATOM 1162 O O . LEU A 1 144 ? -25.579 -2.280 7.632 1.00 97.25 144 LEU A O 1
ATOM 1166 N N . ILE A 1 145 ? -23.406 -2.025 8.140 1.00 95.19 145 ILE A N 1
ATOM 1167 C CA . ILE A 1 145 ? -23.438 -2.797 9.394 1.00 95.19 145 ILE A CA 1
ATOM 1168 C C . ILE A 1 145 ? -23.497 -1.907 10.648 1.00 95.19 145 ILE A C 1
ATOM 1170 O O . ILE A 1 145 ? -23.252 -2.37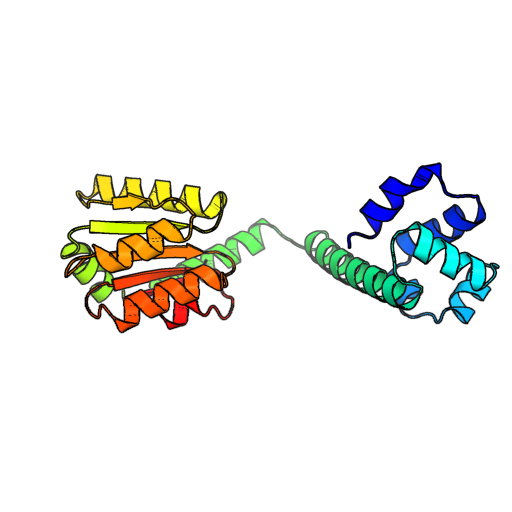6 11.757 1.00 95.19 145 ILE A O 1
ATOM 1174 N N . GLY A 1 146 ? -23.806 -0.615 10.490 1.00 95.69 146 GLY A N 1
ATOM 1175 C CA . GLY A 1 146 ? -23.968 0.328 11.601 1.00 95.69 146 GLY A CA 1
ATOM 1176 C C . GLY A 1 146 ? -22.657 0.807 12.232 1.00 95.69 146 GLY A C 1
ATOM 1177 O O . GLY A 1 146 ? -22.671 1.345 13.339 1.00 95.69 146 GLY A O 1
ATOM 1178 N N . LYS A 1 147 ? -21.519 0.627 11.553 1.00 96.12 147 LYS A N 1
ATOM 1179 C CA . LYS A 1 147 ? -20.203 1.076 12.020 1.00 96.12 147 LYS A CA 1
ATOM 1180 C C . LYS A 1 147 ? -19.862 2.451 11.459 1.00 96.12 147 LYS A C 1
ATOM 1182 O O . LYS A 1 147 ? -20.028 2.730 10.272 1.00 96.12 147 LYS A O 1
ATOM 1187 N N . LYS A 1 148 ? -19.340 3.320 12.325 1.00 96.06 148 LYS A N 1
ATOM 1188 C CA . LYS A 1 148 ? -18.891 4.660 11.947 1.00 96.06 148 LYS A CA 1
ATOM 1189 C C . LYS A 1 148 ? -17.512 4.577 11.294 1.00 96.06 148 LYS A C 1
ATOM 1191 O O . LYS A 1 148 ? -16.527 4.310 11.978 1.00 96.06 148 LYS A O 1
ATOM 1196 N N . ALA A 1 149 ? -17.446 4.858 9.995 1.00 97.12 149 ALA A N 1
ATOM 1197 C CA . ALA A 1 149 ? -16.202 4.906 9.237 1.00 97.12 149 ALA A CA 1
ATOM 1198 C C . ALA A 1 149 ? -15.892 6.326 8.740 1.00 97.12 149 ALA A C 1
ATOM 1200 O O . ALA A 1 149 ? -16.777 7.019 8.239 1.00 97.12 149 ALA A O 1
ATOM 1201 N N . ILE A 1 150 ? -14.636 6.758 8.867 1.00 95.44 150 ILE A N 1
ATOM 1202 C CA . ILE A 1 150 ? -14.145 8.056 8.390 1.00 95.44 150 ILE A CA 1
ATOM 1203 C C . ILE A 1 150 ? -12.948 7.814 7.477 1.00 95.44 150 ILE A C 1
ATOM 1205 O O . ILE A 1 150 ? -11.916 7.305 7.915 1.00 95.44 150 ILE A O 1
ATOM 1209 N N . ILE A 1 151 ? -13.069 8.216 6.214 1.00 95.19 151 ILE A N 1
ATOM 1210 C CA . ILE A 1 151 ? -11.941 8.202 5.282 1.00 95.19 151 ILE A CA 1
ATOM 1211 C C . ILE A 1 151 ? -11.121 9.467 5.506 1.00 95.19 151 ILE A C 1
ATOM 1213 O O . ILE A 1 151 ? -11.643 10.581 5.435 1.00 95.19 151 ILE A O 1
ATOM 1217 N N . LEU A 1 152 ? -9.838 9.288 5.788 1.00 91.56 152 LEU A N 1
ATOM 1218 C CA . LEU A 1 152 ? -8.889 10.378 5.913 1.00 91.56 152 LEU A CA 1
ATOM 1219 C C . LEU A 1 152 ? -8.386 10.790 4.525 1.00 91.56 152 LEU A C 1
ATOM 1221 O O . LEU A 1 152 ? -8.118 9.917 3.693 1.00 91.56 152 LEU A O 1
ATOM 1225 N N . PRO A 1 153 ? -8.187 12.095 4.278 1.00 84.31 153 PRO A N 1
ATOM 1226 C CA . PRO A 1 153 ? -7.430 12.555 3.125 1.00 84.31 153 PRO A CA 1
ATOM 1227 C C . PRO A 1 153 ? -6.077 11.844 3.037 1.00 84.31 153 PRO A C 1
ATOM 1229 O O . PRO A 1 153 ? -5.429 11.578 4.051 1.00 84.31 153 PRO A O 1
ATOM 1232 N N . SER A 1 154 ? -5.621 11.564 1.815 1.00 74.62 154 SER A N 1
ATOM 1233 C CA . SER A 1 154 ? -4.317 10.941 1.545 1.00 74.62 154 SER A CA 1
ATOM 1234 C C . SER A 1 154 ? -3.144 11.908 1.772 1.00 74.62 154 SER A C 1
ATOM 1236 O O . SER A 1 154 ? -2.246 12.022 0.937 1.00 74.62 154 SER A O 1
ATOM 1238 N N . ALA A 1 155 ? -3.137 12.610 2.899 1.00 75.50 155 ALA A N 1
ATOM 1239 C CA . ALA A 1 155 ? -2.103 13.541 3.305 1.00 75.50 155 ALA A CA 1
ATOM 1240 C C . ALA A 1 155 ? -1.579 13.190 4.707 1.00 75.50 155 ALA A C 1
ATOM 1242 O O . ALA A 1 155 ? -2.148 12.396 5.460 1.00 75.50 155 ALA A O 1
ATOM 1243 N N . ARG A 1 156 ? -0.363 13.666 4.987 1.00 76.25 156 ARG A N 1
ATOM 1244 C CA . ARG A 1 156 ? 0.381 13.314 6.202 1.00 76.25 156 ARG A CA 1
ATOM 1245 C C . ARG A 1 156 ? -0.259 13.927 7.443 1.00 76.25 156 ARG A C 1
ATOM 1247 O O . ARG A 1 156 ? -0.278 13.293 8.498 1.00 76.25 156 ARG A O 1
ATOM 1254 N N . ASP A 1 157 ? -0.698 15.172 7.324 1.00 80.75 157 ASP A N 1
ATOM 1255 C CA . ASP A 1 157 ? -1.067 15.994 8.469 1.00 80.75 157 ASP A CA 1
ATOM 1256 C C . ASP A 1 157 ? -2.311 15.435 9.161 1.00 80.75 157 ASP A C 1
ATOM 1258 O O . ASP A 1 157 ? -2.390 15.442 10.385 1.00 80.75 157 ASP A O 1
ATOM 1262 N N . GLU A 1 158 ? -3.216 14.825 8.407 1.00 81.50 158 GLU A N 1
ATOM 1263 C CA . GLU A 1 158 ? -4.437 14.187 8.882 1.00 81.50 158 GLU A CA 1
ATOM 1264 C C . GLU A 1 158 ? -4.142 12.917 9.679 1.00 81.50 158 GLU A C 1
ATOM 1266 O O . GLU A 1 158 ? -4.733 12.705 10.737 1.00 81.50 158 GLU A O 1
ATOM 1271 N N . VAL A 1 159 ? -3.170 12.109 9.243 1.00 81.50 159 VAL A N 1
ATOM 1272 C CA . VAL A 1 159 ? -2.690 10.958 10.029 1.00 81.50 159 VAL A CA 1
ATOM 1273 C C . VAL A 1 159 ? -2.010 11.440 11.313 1.00 81.50 159 VAL A C 1
ATOM 1275 O O . VAL A 1 159 ? -2.228 10.876 12.384 1.00 81.50 159 VAL A O 1
ATOM 1278 N N . SER A 1 160 ? -1.233 12.522 11.242 1.00 83.12 160 SER A N 1
ATOM 1279 C CA . SER A 1 160 ? -0.597 13.112 12.427 1.00 83.12 160 SER A CA 1
ATOM 1280 C C . SER A 1 160 ? -1.626 13.681 13.418 1.00 83.12 160 SER A C 1
ATOM 1282 O O . SER A 1 160 ? -1.494 13.510 14.632 1.00 83.12 160 SER A O 1
ATOM 1284 N N . MET A 1 161 ? -2.688 14.320 12.917 1.00 82.50 161 MET A N 1
ATOM 1285 C CA . MET A 1 161 ? -3.809 14.825 13.716 1.00 82.50 161 MET A CA 1
ATOM 1286 C C . MET A 1 161 ? -4.629 13.697 14.344 1.00 82.50 161 MET A C 1
ATOM 1288 O O . MET A 1 161 ? -5.036 13.821 15.505 1.00 82.50 161 MET A O 1
ATOM 1292 N N . LEU A 1 162 ? -4.829 12.588 13.623 1.00 84.12 162 LEU A N 1
ATOM 1293 C CA . LEU A 1 162 ? -5.477 11.398 14.171 1.00 84.12 162 LEU A CA 1
ATOM 1294 C C . LEU A 1 162 ? -4.754 10.935 15.436 1.00 84.12 162 LEU A C 1
ATOM 1296 O O . LEU A 1 162 ? -5.399 10.738 16.461 1.00 84.12 162 LEU A O 1
ATOM 1300 N N . GLY A 1 163 ? -3.420 10.870 15.409 1.00 80.44 163 GLY A N 1
ATOM 1301 C CA . GLY A 1 163 ? -2.609 10.477 16.565 1.00 80.44 163 GLY A CA 1
ATOM 1302 C C . GLY A 1 163 ? -2.842 11.287 17.844 1.00 80.44 163 GLY A C 1
ATOM 1303 O O . GLY A 1 163 ? -2.526 10.809 18.928 1.00 80.44 163 GLY A O 1
ATOM 1304 N N . ARG A 1 164 ? -3.412 12.494 17.741 1.00 80.88 164 ARG A N 1
ATOM 1305 C CA . ARG A 1 164 ? -3.719 13.371 18.885 1.00 80.88 164 ARG A CA 1
ATOM 1306 C C . ARG A 1 164 ? -5.163 13.277 19.377 1.00 80.88 164 ARG A C 1
ATOM 1308 O O . ARG A 1 164 ? -5.457 13.791 20.450 1.00 80.88 164 ARG A O 1
ATOM 1315 N N . SER A 1 165 ? -6.064 12.714 18.576 1.00 83.19 165 SER A N 1
ATOM 1316 C CA . SER A 1 165 ? -7.520 12.773 18.797 1.00 83.19 165 SER A CA 1
ATOM 1317 C C . SER A 1 165 ? -8.192 11.405 18.892 1.00 83.19 165 SER A C 1
ATOM 1319 O O . SER A 1 165 ? -9.338 11.317 19.334 1.00 83.19 165 SER A O 1
ATOM 1321 N N . VAL A 1 166 ? -7.479 10.353 18.494 1.00 84.06 166 VAL A N 1
ATOM 1322 C CA . VAL A 1 166 ? -7.922 8.964 18.563 1.00 84.06 166 VAL A CA 1
ATOM 1323 C C . VAL A 1 166 ? -8.233 8.540 20.004 1.00 84.06 166 VAL A C 1
ATOM 1325 O O . VAL A 1 166 ? -7.537 8.923 20.948 1.00 84.06 166 VAL A O 1
ATOM 1328 N N . LYS A 1 167 ? -9.294 7.751 20.177 1.00 84.06 167 LYS A N 1
ATOM 1329 C CA . LYS A 1 167 ? -9.784 7.282 21.478 1.00 84.06 167 LYS A CA 1
ATOM 1330 C C . LYS A 1 167 ? -9.523 5.793 21.682 1.00 84.06 167 LYS A C 1
ATOM 1332 O O . LYS A 1 167 ? -9.096 5.077 20.777 1.00 84.06 167 LYS A O 1
ATOM 1337 N N . THR A 1 168 ? -9.795 5.322 22.896 1.00 81.94 168 THR A N 1
ATOM 1338 C CA . THR A 1 168 ? -9.838 3.893 23.214 1.00 81.94 168 THR A CA 1
ATOM 1339 C C . THR A 1 168 ? -10.814 3.172 22.281 1.00 81.94 168 THR A C 1
ATOM 1341 O O . THR A 1 168 ? -11.901 3.680 22.030 1.00 81.94 168 THR A O 1
ATOM 1344 N N . ASN A 1 169 ? -10.441 1.981 21.804 1.00 88.62 169 ASN A N 1
ATOM 1345 C CA . ASN A 1 169 ? -11.212 1.147 20.870 1.00 88.62 169 ASN A CA 1
ATOM 1346 C C . ASN A 1 169 ? -11.353 1.693 19.442 1.00 88.62 169 ASN A C 1
ATOM 1348 O O . ASN A 1 169 ? -11.951 1.018 18.612 1.00 88.62 169 ASN A O 1
ATOM 1352 N N . ASP A 1 170 ? -10.801 2.856 19.104 1.00 92.88 170 ASP A N 1
ATOM 1353 C CA . ASP A 1 170 ? -10.755 3.262 17.701 1.00 92.88 170 ASP A CA 1
ATOM 1354 C C . ASP A 1 170 ? -9.860 2.308 16.887 1.00 92.88 170 ASP A C 1
ATOM 1356 O O . ASP A 1 170 ? -8.924 1.678 17.398 1.00 92.88 170 ASP A O 1
ATOM 1360 N N . MET A 1 171 ? -10.143 2.217 15.589 1.00 95.06 171 MET A N 1
ATOM 1361 C CA . MET A 1 171 ? -9.374 1.406 14.644 1.00 95.06 171 MET A CA 1
ATOM 1362 C C . MET A 1 171 ? -8.865 2.259 13.487 1.00 95.06 171 MET A C 1
ATOM 1364 O O . MET A 1 171 ? -9.548 3.179 13.044 1.00 95.06 171 MET A O 1
ATOM 1368 N N . LEU A 1 172 ? -7.690 1.928 12.954 1.00 94.44 172 LEU A N 1
ATOM 1369 C CA . LEU A 1 172 ? -7.129 2.548 11.757 1.00 94.44 172 LEU A CA 1
ATOM 1370 C C . LEU A 1 172 ? -6.843 1.478 10.706 1.00 94.44 172 LEU A C 1
ATOM 1372 O O . LEU A 1 172 ? -6.014 0.601 10.916 1.00 94.44 172 LEU A O 1
ATOM 1376 N N . PHE A 1 173 ? -7.499 1.584 9.558 1.00 95.62 173 PHE A N 1
ATOM 1377 C CA . PHE A 1 173 ? -7.238 0.785 8.369 1.00 95.62 173 PHE A CA 1
ATOM 1378 C C . PHE A 1 173 ? -6.291 1.544 7.442 1.00 95.62 173 PHE A C 1
ATOM 1380 O O . PHE A 1 173 ? -6.585 2.665 7.036 1.00 95.62 173 PHE A O 1
ATOM 1387 N N . VAL A 1 174 ? -5.168 0.933 7.074 1.00 93.06 174 VAL A N 1
ATOM 1388 C CA . VAL A 1 174 ? -4.186 1.496 6.139 1.00 93.06 174 VAL A CA 1
ATOM 1389 C C . VAL A 1 174 ? -4.137 0.649 4.876 1.00 93.06 174 VAL A C 1
ATOM 1391 O O . VAL A 1 174 ? -3.660 -0.484 4.896 1.00 93.06 174 VAL A O 1
ATOM 1394 N N . ILE A 1 175 ? -4.596 1.215 3.762 1.00 93.12 175 ILE A N 1
ATOM 1395 C CA . ILE A 1 175 ? -4.633 0.560 2.453 1.00 93.12 175 ILE A CA 1
ATOM 1396 C C . ILE A 1 175 ? -3.491 1.113 1.598 1.00 93.12 175 ILE A C 1
ATOM 1398 O O . ILE A 1 175 ? -3.539 2.245 1.107 1.00 93.12 175 ILE A O 1
ATOM 1402 N N . SER A 1 176 ? -2.438 0.318 1.413 1.00 88.25 176 SER A N 1
ATOM 1403 C CA . SER A 1 176 ? -1.237 0.742 0.693 1.00 88.25 176 SER A CA 1
ATOM 1404 C C . SER A 1 176 ? -0.610 -0.396 -0.097 1.00 88.25 176 SER A C 1
ATOM 1406 O O . SER A 1 176 ? 0.017 -1.284 0.470 1.00 88.25 176 SER A O 1
ATOM 1408 N N . PHE A 1 177 ? -0.700 -0.341 -1.428 1.00 82.19 177 PHE A N 1
ATOM 1409 C CA . PHE A 1 177 ? -0.156 -1.396 -2.286 1.00 82.19 177 PHE A CA 1
ATOM 1410 C C . PHE A 1 177 ? 1.354 -1.588 -2.090 1.00 82.19 177 PHE A C 1
ATOM 1412 O O . PHE A 1 177 ? 1.801 -2.684 -1.769 1.00 82.19 177 PHE A O 1
ATOM 1419 N N . GLY A 1 178 ? 2.148 -0.518 -2.198 1.00 70.94 178 GLY A N 1
ATOM 1420 C CA . GLY A 1 178 ? 3.604 -0.605 -2.041 1.00 70.94 178 GLY A CA 1
ATOM 1421 C C . GLY A 1 178 ? 4.086 -0.809 -0.600 1.00 70.94 178 GLY A C 1
ATOM 1422 O O . GLY A 1 178 ? 5.271 -1.049 -0.397 1.00 70.94 178 GLY A O 1
ATOM 1423 N N . GLY A 1 179 ? 3.218 -0.652 0.410 1.00 60.81 179 GLY A N 1
ATOM 1424 C CA . GLY A 1 179 ? 3.549 -0.869 1.827 1.00 60.81 179 GLY A CA 1
ATOM 1425 C C . GLY A 1 179 ? 4.683 0.007 2.395 1.00 60.81 179 GLY A C 1
ATOM 1426 O O . GLY A 1 179 ? 5.128 -0.215 3.524 1.00 60.81 179 GLY A O 1
ATOM 1427 N N . PHE A 1 180 ? 5.180 0.980 1.621 1.00 59.41 180 PHE A N 1
ATOM 1428 C CA . PHE A 1 180 ? 6.396 1.734 1.916 1.00 59.41 180 PHE A CA 1
ATOM 1429 C C . PHE A 1 180 ? 6.247 3.215 1.551 1.00 59.41 180 PHE A C 1
ATOM 1431 O O . PHE A 1 180 ? 6.836 3.720 0.597 1.00 59.41 180 PHE A O 1
ATOM 1438 N N . ASN A 1 181 ? 5.474 3.941 2.354 1.00 72.69 181 ASN A N 1
ATOM 1439 C CA . ASN A 1 181 ? 5.553 5.396 2.407 1.00 72.69 181 ASN A CA 1
ATOM 1440 C C . ASN A 1 181 ? 6.269 5.779 3.709 1.00 72.69 181 ASN A C 1
ATOM 1442 O O . ASN A 1 181 ? 5.695 5.637 4.788 1.00 72.69 181 ASN A O 1
ATOM 1446 N N . LYS A 1 182 ? 7.536 6.217 3.616 1.00 73.44 182 LYS A N 1
ATOM 1447 C CA . LYS A 1 182 ? 8.370 6.539 4.793 1.00 73.44 182 LYS A CA 1
ATOM 1448 C C . LYS A 1 182 ? 7.691 7.550 5.715 1.00 73.44 182 LYS A C 1
ATOM 1450 O O . LYS A 1 182 ? 7.678 7.350 6.922 1.00 73.44 182 LYS A O 1
ATOM 1455 N N . THR A 1 183 ? 7.087 8.579 5.132 1.00 76.56 183 THR A N 1
ATOM 1456 C CA . THR A 1 183 ? 6.415 9.654 5.859 1.00 76.56 183 THR A CA 1
ATOM 1457 C C . THR A 1 183 ? 5.238 9.130 6.676 1.00 76.56 183 THR A C 1
ATOM 1459 O O . THR A 1 183 ? 5.103 9.473 7.844 1.00 76.56 183 THR A O 1
ATOM 1462 N N . ILE A 1 184 ? 4.421 8.247 6.099 1.00 81.69 184 ILE A N 1
ATOM 1463 C CA . ILE A 1 184 ? 3.283 7.649 6.813 1.00 81.69 184 ILE A CA 1
ATOM 1464 C C . ILE A 1 184 ? 3.746 6.629 7.843 1.00 81.69 184 ILE A C 1
ATOM 1466 O O . ILE A 1 184 ? 3.223 6.602 8.949 1.00 81.69 184 ILE A O 1
ATOM 1470 N N . LEU A 1 185 ? 4.764 5.831 7.524 1.00 84.69 185 LEU A N 1
ATOM 1471 C CA . LEU A 1 185 ? 5.328 4.872 8.467 1.00 84.69 185 LEU A CA 1
ATOM 1472 C C . LEU A 1 185 ? 5.845 5.557 9.740 1.00 84.69 185 LEU A C 1
ATOM 1474 O O . LEU A 1 185 ? 5.678 5.028 10.834 1.00 84.69 185 LEU A O 1
ATOM 1478 N N . GLU A 1 186 ? 6.477 6.721 9.605 1.00 86.19 186 GLU A N 1
ATOM 1479 C CA . GLU A 1 186 ? 6.932 7.518 10.746 1.00 86.19 186 GLU A CA 1
ATOM 1480 C C . GLU A 1 186 ? 5.768 8.022 11.601 1.00 86.19 186 GLU A C 1
ATOM 1482 O O . GLU A 1 186 ? 5.858 7.955 12.824 1.00 86.19 186 GLU A O 1
ATOM 1487 N N . GLU A 1 187 ? 4.671 8.479 10.995 1.00 86.06 187 GLU A N 1
ATOM 1488 C CA . GLU A 1 187 ? 3.483 8.882 11.757 1.00 86.06 187 GLU A CA 1
ATOM 1489 C C . GLU A 1 187 ? 2.812 7.678 12.432 1.00 86.06 187 GLU A C 1
ATOM 1491 O O . GLU A 1 187 ? 2.528 7.745 13.623 1.00 86.06 187 GLU A O 1
ATOM 1496 N N . LEU A 1 188 ? 2.661 6.542 11.742 1.00 87.44 188 LEU A N 1
ATOM 1497 C CA . LEU A 1 188 ? 2.111 5.314 12.334 1.00 87.44 188 LEU A CA 1
ATOM 1498 C C . LEU A 1 188 ? 2.930 4.845 13.543 1.00 87.44 188 LEU A C 1
ATOM 1500 O O . LEU A 1 188 ? 2.354 4.479 14.560 1.00 87.44 188 LEU A O 1
ATOM 1504 N N . LYS A 1 189 ? 4.265 4.926 13.476 1.00 87.38 189 LYS A N 1
ATOM 1505 C CA . LYS A 1 189 ? 5.140 4.615 14.619 1.00 87.38 189 LYS A CA 1
ATOM 1506 C C . LYS A 1 189 ? 4.953 5.564 15.796 1.00 87.38 189 LYS A C 1
ATOM 1508 O O . LYS A 1 189 ? 5.055 5.133 16.937 1.00 87.38 189 LYS A O 1
ATOM 1513 N N . LYS A 1 190 ? 4.724 6.855 15.540 1.00 85.19 190 LYS A N 1
ATOM 1514 C CA . LYS A 1 190 ? 4.434 7.817 16.614 1.00 85.19 190 LYS A CA 1
ATOM 1515 C C . LYS A 1 190 ? 3.104 7.492 17.279 1.00 85.19 190 LYS A C 1
ATOM 1517 O O . LYS A 1 190 ? 3.017 7.569 18.497 1.00 85.19 190 LYS A O 1
ATOM 1522 N N . ILE A 1 191 ? 2.098 7.128 16.486 1.00 82.12 191 ILE A N 1
ATOM 1523 C CA . ILE A 1 191 ? 0.784 6.744 17.001 1.00 82.12 191 ILE A CA 1
ATOM 1524 C C . ILE A 1 191 ? 0.907 5.482 17.856 1.00 82.12 191 ILE A C 1
ATOM 1526 O O . ILE A 1 191 ? 0.461 5.500 18.994 1.00 82.12 191 ILE A O 1
ATOM 1530 N N . ASP A 1 192 ? 1.584 4.449 17.357 1.00 82.94 192 ASP A N 1
ATOM 1531 C CA . ASP A 1 192 ? 1.837 3.196 18.083 1.00 82.94 192 ASP A CA 1
ATOM 1532 C C . ASP A 1 192 ? 2.588 3.434 19.409 1.00 82.94 192 ASP A C 1
ATOM 1534 O O . ASP A 1 192 ? 2.185 2.952 20.462 1.00 82.94 192 ASP A O 1
ATOM 1538 N N . ALA A 1 193 ? 3.625 4.280 19.396 1.00 78.25 193 ALA A N 1
ATOM 1539 C CA . ALA A 1 193 ? 4.424 4.577 20.587 1.00 78.25 193 ALA A CA 1
ATOM 1540 C C . ALA A 1 193 ? 3.679 5.380 21.670 1.00 78.25 193 ALA A C 1
ATOM 1542 O O . ALA A 1 193 ? 4.044 5.311 22.844 1.00 78.25 193 ALA A O 1
ATOM 1543 N N . VAL A 1 194 ? 2.687 6.187 21.286 1.00 69.69 194 VAL A N 1
ATOM 1544 C CA . VAL A 1 194 ? 1.952 7.077 22.203 1.00 69.69 194 VAL A CA 1
ATOM 1545 C C . VAL A 1 194 ? 0.587 6.495 22.575 1.00 69.69 194 VAL A C 1
ATOM 1547 O O . VAL A 1 194 ? 0.029 6.846 23.614 1.00 69.69 194 VAL A O 1
ATOM 1550 N N . ASN A 1 195 ? 0.052 5.589 21.757 1.00 66.00 195 ASN A N 1
ATOM 1551 C CA . ASN A 1 195 ? -1.287 5.056 21.906 1.00 66.00 195 ASN A CA 1
ATOM 1552 C C . ASN A 1 195 ? -1.324 3.533 21.715 1.00 66.00 195 ASN A C 1
ATOM 1554 O O . ASN A 1 195 ? -1.497 3.023 20.613 1.00 66.00 195 ASN A O 1
ATOM 1558 N N . ASN A 1 196 ? -1.303 2.815 22.839 1.00 66.31 196 ASN A N 1
ATOM 1559 C CA . ASN A 1 196 ? -1.470 1.359 22.884 1.00 66.31 196 ASN A CA 1
ATOM 1560 C C . ASN A 1 196 ? -2.924 0.880 22.663 1.00 66.31 196 ASN A C 1
ATOM 1562 O O . ASN A 1 196 ? -3.213 -0.305 22.837 1.00 66.31 196 ASN A O 1
ATOM 1566 N N . GLN A 1 197 ? -3.863 1.783 22.372 1.00 70.81 197 GLN A N 1
ATOM 1567 C CA . GLN A 1 197 ? -5.304 1.508 22.346 1.00 70.81 197 GLN A CA 1
ATOM 1568 C C . GLN A 1 197 ? -5.927 1.616 20.948 1.00 70.81 197 GLN A C 1
ATOM 1570 O O . GLN A 1 197 ? -7.074 1.205 20.784 1.00 70.81 197 GLN A O 1
ATOM 1575 N N . LEU A 1 198 ? -5.191 2.129 19.954 1.00 87.25 198 LEU A N 1
ATOM 1576 C CA . LEU A 1 198 ? -5.609 2.121 18.552 1.00 87.25 198 LEU A CA 1
ATOM 1577 C C . LEU A 1 198 ? -5.250 0.776 17.919 1.00 87.25 198 LEU A C 1
ATOM 1579 O O . LEU A 1 198 ? -4.086 0.378 17.929 1.00 87.25 198 LEU A O 1
ATOM 1583 N N . LYS A 1 199 ? -6.224 0.094 17.312 1.00 92.25 199 LYS A N 1
ATOM 1584 C CA . LYS A 1 199 ? -5.941 -1.115 16.525 1.00 92.25 199 LYS A CA 1
ATOM 1585 C C . LYS A 1 199 ? -5.614 -0.750 15.084 1.00 92.25 199 LYS A C 1
ATOM 1587 O O . LYS A 1 199 ? -6.450 -0.194 14.375 1.00 92.25 199 LYS A O 1
ATOM 1592 N N . LEU A 1 200 ? -4.412 -1.094 14.638 1.00 92.88 200 LEU A N 1
ATOM 1593 C CA . LEU A 1 200 ? -3.959 -0.906 13.266 1.00 92.88 200 LEU A CA 1
ATOM 1594 C C . LEU A 1 200 ? -4.252 -2.158 12.428 1.00 92.88 200 LEU A C 1
ATOM 1596 O O . LEU A 1 200 ? -3.788 -3.258 12.736 1.00 92.88 200 LEU A O 1
ATOM 1600 N N . VAL A 1 201 ? -4.994 -1.970 11.340 1.00 94.94 201 VAL A N 1
ATOM 1601 C CA . VAL A 1 201 ? -5.262 -2.970 10.306 1.00 94.94 201 VAL A CA 1
ATOM 1602 C C . VAL A 1 201 ? -4.583 -2.521 9.020 1.00 94.94 201 VAL A C 1
ATOM 1604 O O . VAL A 1 201 ? -4.776 -1.386 8.589 1.00 94.94 201 VAL A O 1
ATOM 1607 N N . SER A 1 202 ? -3.815 -3.388 8.368 1.00 92.69 202 SER A N 1
ATOM 1608 C CA . SER A 1 202 ? -3.206 -3.066 7.075 1.00 92.69 202 SER A CA 1
ATOM 1609 C C . SER A 1 202 ? -3.709 -3.951 5.949 1.00 92.69 202 SER A C 1
ATOM 1611 O O . SER A 1 202 ? -3.935 -5.146 6.120 1.00 92.69 202 SER A O 1
ATOM 1613 N N . LEU A 1 203 ? -3.878 -3.335 4.782 1.00 91.94 203 LEU A N 1
ATOM 1614 C CA . LEU A 1 203 ? -4.124 -3.993 3.511 1.00 91.94 203 LEU A CA 1
ATOM 1615 C C . LEU A 1 203 ? -2.974 -3.582 2.587 1.00 91.94 203 LEU A C 1
ATOM 1617 O O . LEU A 1 203 ? -2.879 -2.415 2.190 1.00 91.94 203 LEU A O 1
ATOM 1621 N N . THR A 1 204 ? -2.080 -4.515 2.267 1.00 88.88 204 THR A N 1
ATOM 1622 C CA . THR A 1 204 ? -0.866 -4.239 1.475 1.00 88.88 204 THR A CA 1
ATOM 1623 C C . THR A 1 204 ? -0.606 -5.313 0.426 1.00 88.88 204 THR A C 1
ATOM 1625 O O . THR A 1 204 ? -1.262 -6.345 0.446 1.00 88.88 204 THR A O 1
ATOM 1628 N N . SER A 1 205 ? 0.338 -5.098 -0.495 1.00 83.50 205 SER A N 1
ATOM 1629 C CA . SER A 1 205 ? 0.775 -6.194 -1.369 1.00 83.50 205 SER A CA 1
ATOM 1630 C C . SER A 1 205 ? 1.598 -7.237 -0.616 1.00 83.50 205 SER A C 1
ATOM 1632 O O . SER A 1 205 ? 2.151 -6.958 0.446 1.00 83.50 205 SER A O 1
ATOM 1634 N N . TRP A 1 206 ? 1.753 -8.424 -1.205 1.00 70.75 206 TRP A N 1
ATOM 1635 C CA . TRP A 1 206 ? 2.573 -9.543 -0.704 1.00 70.75 206 TRP A CA 1
ATOM 1636 C C . TRP A 1 206 ? 4.085 -9.259 -0.589 1.00 70.75 206 TRP A C 1
ATOM 1638 O O . TRP A 1 206 ? 4.899 -10.172 -0.443 1.00 70.75 206 TRP A O 1
ATOM 1648 N N . GLN A 1 207 ? 4.497 -7.997 -0.675 1.00 64.50 207 GLN A N 1
ATOM 1649 C CA . GLN A 1 207 ? 5.876 -7.586 -0.476 1.00 64.50 207 GLN A CA 1
ATOM 1650 C C . GLN A 1 207 ? 6.177 -7.437 1.022 1.00 64.50 207 GLN A C 1
ATOM 1652 O O . GLN A 1 207 ? 5.294 -7.046 1.785 1.00 64.50 207 GLN A O 1
ATOM 1657 N N . PRO A 1 208 ? 7.424 -7.681 1.470 1.00 55.53 208 PRO A N 1
ATOM 1658 C CA . PRO A 1 208 ? 7.846 -7.385 2.837 1.00 55.53 208 PRO A CA 1
ATOM 1659 C C . PRO A 1 208 ? 7.651 -5.892 3.168 1.00 55.53 208 PRO A C 1
ATOM 1661 O O . PRO A 1 208 ? 8.504 -5.049 2.885 1.00 55.53 208 PRO A O 1
ATOM 1664 N N . GLY A 1 209 ? 6.495 -5.550 3.737 1.00 61.25 209 GLY A N 1
ATOM 1665 C CA . GLY A 1 209 ? 6.082 -4.181 4.027 1.00 61.25 209 GLY A CA 1
ATOM 1666 C C . GLY A 1 209 ? 6.259 -3.835 5.502 1.00 61.25 209 GLY A C 1
ATOM 1667 O O . GLY A 1 209 ? 5.847 -4.584 6.384 1.00 61.25 209 GLY A O 1
ATOM 1668 N N . LYS A 1 210 ? 6.822 -2.655 5.792 1.00 74.00 210 LYS A N 1
ATOM 1669 C CA . LYS A 1 210 ? 7.003 -2.179 7.178 1.00 74.00 210 LYS A CA 1
ATOM 1670 C C . LYS A 1 210 ? 5.685 -1.798 7.864 1.00 74.00 210 LYS A C 1
ATOM 1672 O O . LYS A 1 210 ? 5.635 -1.750 9.087 1.00 74.00 210 LYS A O 1
ATOM 1677 N N . ILE A 1 211 ? 4.632 -1.521 7.092 1.00 81.44 211 ILE A N 1
ATOM 1678 C CA . ILE A 1 211 ? 3.295 -1.234 7.635 1.00 81.44 211 ILE A CA 1
ATOM 1679 C C . ILE A 1 211 ? 2.681 -2.509 8.230 1.00 81.44 211 ILE A C 1
ATOM 1681 O O . ILE A 1 211 ? 2.205 -2.475 9.361 1.00 81.44 211 ILE A O 1
ATOM 1685 N N . ALA A 1 212 ? 2.775 -3.644 7.526 1.00 84.62 212 ALA A N 1
ATOM 1686 C CA . ALA A 1 212 ? 2.267 -4.926 8.016 1.00 84.62 212 ALA A CA 1
ATOM 1687 C C . ALA A 1 212 ? 2.917 -5.329 9.351 1.00 84.62 212 ALA A C 1
ATOM 1689 O O . ALA A 1 212 ? 2.227 -5.733 10.279 1.00 84.62 212 ALA A O 1
ATOM 1690 N N . SER A 1 213 ? 4.229 -5.111 9.509 1.00 84.06 213 SER A N 1
ATOM 1691 C CA . SER A 1 213 ? 4.930 -5.413 10.769 1.00 84.06 213 SER A CA 1
ATOM 1692 C C . SER A 1 213 ? 4.519 -4.551 11.968 1.00 84.06 213 SER A C 1
ATOM 1694 O O . SER A 1 213 ? 4.807 -4.931 13.096 1.00 84.06 213 SER A O 1
ATOM 1696 N N . LEU A 1 214 ? 3.904 -3.387 11.738 1.00 86.19 214 LEU A N 1
ATOM 1697 C CA . LEU A 1 214 ? 3.378 -2.526 12.806 1.00 86.19 214 LEU A CA 1
ATOM 1698 C C . LEU A 1 214 ? 1.899 -2.802 13.098 1.00 86.19 214 LEU A C 1
ATOM 1700 O O . LEU A 1 214 ? 1.358 -2.278 14.062 1.00 86.19 214 LEU A O 1
ATOM 1704 N N . SER A 1 215 ? 1.219 -3.559 12.238 1.00 90.06 215 SER A N 1
ATOM 1705 C CA . SER A 1 215 ? -0.229 -3.719 12.317 1.00 90.06 215 SER A CA 1
ATOM 1706 C C . SER A 1 215 ? -0.606 -4.845 13.267 1.00 90.06 215 SER A C 1
ATOM 1708 O O . SER A 1 215 ? 0.011 -5.909 13.254 1.00 90.06 215 SER A O 1
ATOM 1710 N N . ASN A 1 216 ? -1.675 -4.647 14.037 1.00 92.81 216 ASN A N 1
ATOM 1711 C CA . ASN A 1 216 ? -2.279 -5.715 14.833 1.00 92.81 216 ASN A CA 1
ATOM 1712 C C . ASN A 1 216 ? -2.887 -6.794 13.928 1.00 92.81 216 ASN A C 1
ATOM 1714 O O . ASN A 1 216 ? -2.814 -7.977 14.247 1.00 92.81 216 ASN A O 1
ATOM 1718 N N . TYR A 1 217 ? -3.444 -6.380 12.787 1.00 93.56 217 TYR A N 1
ATOM 1719 C CA . TYR A 1 217 ? -4.015 -7.265 11.776 1.00 93.56 217 TYR A CA 1
ATOM 1720 C C . TYR A 1 217 ? -3.474 -6.887 10.394 1.00 93.56 217 TYR A C 1
ATOM 1722 O O . TYR A 1 217 ? -3.459 -5.712 10.031 1.00 93.56 217 TYR A O 1
ATOM 1730 N N . SER A 1 218 ? -3.026 -7.868 9.611 1.00 92.19 218 SER A N 1
ATOM 1731 C CA . SER A 1 218 ? -2.433 -7.626 8.289 1.00 92.19 218 SER A CA 1
ATOM 1732 C C . SER A 1 218 ? -3.038 -8.535 7.232 1.00 92.19 218 SER A C 1
ATOM 1734 O O . SER A 1 218 ? -3.062 -9.754 7.398 1.00 92.19 218 SER A O 1
ATOM 1736 N N . PHE A 1 219 ? -3.469 -7.924 6.133 1.00 90.56 219 PHE A N 1
ATOM 1737 C CA . PHE A 1 219 ? -4.033 -8.580 4.964 1.00 90.56 219 PHE A CA 1
ATOM 1738 C C . PHE A 1 219 ? -3.215 -8.257 3.720 1.00 90.56 219 PHE A C 1
ATOM 1740 O O . PHE A 1 219 ? -2.783 -7.116 3.519 1.00 90.56 219 PHE A O 1
ATOM 1747 N N . PHE A 1 220 ? -3.038 -9.267 2.871 1.00 87.25 220 PHE A N 1
ATOM 1748 C CA . PHE A 1 220 ? -2.266 -9.152 1.640 1.00 87.25 220 PHE A CA 1
ATOM 1749 C C . PHE A 1 220 ? -3.157 -9.327 0.407 1.00 87.25 220 PHE A C 1
ATOM 1751 O O . PHE A 1 220 ? -3.976 -10.247 0.373 1.00 87.25 220 PHE A O 1
ATOM 1758 N N . PHE A 1 221 ? -3.004 -8.444 -0.585 1.00 73.19 221 PHE A N 1
ATOM 1759 C CA . PHE A 1 221 ? -3.749 -8.468 -1.849 1.00 73.19 221 PHE A CA 1
ATOM 1760 C C . PHE A 1 221 ? -2.883 -8.121 -3.066 1.00 73.19 221 PHE A C 1
ATOM 1762 O O . PHE A 1 221 ? -1.866 -7.408 -2.913 1.00 73.19 221 PHE A O 1
#

Radius of gyration: 25.34 Å; chains: 1; bounding box: 59×36×64 Å

Foldseek 3Di:
DQLVVLCVVLVVVDDPLLVLLSVCCLVCLPVLLPDDLVRSCVVSVHDSVSQQVSCVSSVHPGDNVSSVNSVVVVVVVVVVVVVVPDPPVVVVVVVVVVVQVVVVVPDDCVVVVVLQVQAQEEEEEEQDDVRVVVLVVVCVVCVVVVHHYDYFPNDLVRLLVCLVVPDASHEYEYEEAALDDPSNLVSLVSSVVSDVRYAYEYEYAPDPHPSQVSGPHYHHD

Sequence (221 aa):
MNLEAAVMKNKEAFNETDKAIVSYLLQYPEAASKLSLMELAQKLYVSKSAIFRLSKKLGLSGFSELKFELSELTAKKAQREKYAQGLNFDANLQKILEESVKYFKGLNLTDLFNDLDRAETIYIYSTGWQQQIIAEYLAHSFFLIGKKAIILPSARDEVSMLGRSVKTNDMLFVISFGGFNKTILEELKKIDAVNNQLKLVSLTSWQPGKIASLSNYSFFF

Secondary structure (DSSP, 8-state):
--HHHHHHHHGGG--HHHHHHHHHHHHSHHHHHHS-HHHHHHHTT--HHHHHHHHHHTT-SSHHHHHHHHHHHHHHHHHHHHHHS---HHHHHHHHHHHHHHHHHT---HHHHHHHHH-S-EEEEESSHHHHHHHHHHHHHHHHTT--EEEPPSSHHHHHHHHHH--TT-EEEEEETT---HHHHHHHHHHHHH-TTPEEEEEE-SS--TTGGG-SEEEE-

pLDDT: mean 86.06, std 10.45, range [49.25, 97.94]